Protein AF-A0A844XPW9-F1 (afdb_monomer)

Sequence (196 aa):
MKPLPFVFLLGLSLSSCAPEGNESGSEASQVSSAPEPDVVQETAVHEFELGEREYTIPAAYIPSIRVGGQKDFIRIKFPDFAAEIVLDEMSAGKSDKTGRAQIFSVTDQDYPRIEYAEREDGAIIACRRGMMAQSGCGTIFECAGVEWTLLFPIGLRNEVEALVGSATRLLEQHSVEIRQERAKEGDPEKDLVQDQ

Secondary structure (DSSP, 8-state):
---------------------------------PPPP-------EEEEEETTEEEEEEGGG-SEEE-SSSS-EEEE--TT-SSEEEEETTTTT-B-TTSSB----TT-SS-S-EEEEE-TTS-EEEEE-STT-SS-EEEEEEETTEEEEEEE-S--HHHHHHHHHHHHHHHHHTEEE-------------------

Mean predicted aligned error: 16.42 Å

Structure (mmCIF, N/CA/C/O backbone):
data_AF-A0A844XPW9-F1
#
_entry.id   AF-A0A844XPW9-F1
#
loop_
_atom_site.group_PDB
_atom_site.id
_atom_site.type_symbol
_atom_site.label_atom_id
_atom_site.label_alt_id
_atom_site.label_comp_id
_atom_site.label_asym_id
_atom_site.label_entity_id
_atom_site.label_seq_id
_atom_site.pdbx_PDB_ins_code
_atom_site.Cartn_x
_atom_site.Cartn_y
_atom_site.Cartn_z
_atom_site.occupancy
_atom_site.B_iso_or_equiv
_atom_site.auth_seq_id
_atom_site.auth_comp_id
_atom_site.auth_asym_id
_atom_site.auth_atom_id
_atom_site.pdbx_PDB_model_num
ATOM 1 N N . MET A 1 1 ? -48.354 20.570 -27.538 1.00 37.12 1 MET A N 1
ATOM 2 C CA . MET A 1 1 ? -48.409 20.399 -29.010 1.00 37.12 1 MET A CA 1
ATOM 3 C C . MET A 1 1 ? -47.122 19.714 -29.471 1.00 37.12 1 MET A C 1
ATOM 5 O O . MET A 1 1 ? -46.120 19.850 -28.785 1.00 37.12 1 MET A O 1
ATOM 9 N N . LYS A 1 2 ? -47.177 18.936 -30.562 1.00 42.88 2 LYS A N 1
ATOM 10 C CA . LYS A 1 2 ? -46.033 18.313 -31.284 1.00 42.88 2 LYS A CA 1
ATOM 11 C C . LYS A 1 2 ? -45.244 19.390 -32.092 1.00 42.88 2 LYS A C 1
ATOM 13 O O . LYS A 1 2 ? -45.783 20.496 -32.151 1.00 42.88 2 LYS A O 1
ATOM 18 N N . PRO A 1 3 ? -44.081 19.122 -32.754 1.00 54.62 3 PRO A N 1
ATOM 19 C CA . PRO A 1 3 ? -43.497 17.809 -33.107 1.00 54.62 3 PRO A CA 1
ATOM 20 C C . PRO A 1 3 ? -41.955 17.620 -32.948 1.00 54.62 3 PRO A C 1
ATOM 22 O O . PRO A 1 3 ? -41.206 18.566 -32.738 1.00 54.62 3 PRO A O 1
ATOM 25 N N . LEU A 1 4 ? -41.501 16.369 -33.141 1.00 48.56 4 LEU A N 1
ATOM 26 C CA . LEU A 1 4 ? -40.147 15.977 -33.603 1.00 48.56 4 LEU A CA 1
ATOM 27 C C . LEU A 1 4 ? -40.064 16.087 -35.143 1.00 48.56 4 LEU A C 1
ATOM 29 O O . LEU A 1 4 ? -41.108 15.959 -35.790 1.00 48.56 4 LEU A O 1
ATOM 33 N N . PRO A 1 5 ? -38.876 16.290 -35.749 1.00 54.75 5 PRO A N 1
ATOM 34 C CA . PRO A 1 5 ? -38.177 15.178 -36.441 1.00 54.75 5 PRO A CA 1
ATOM 35 C C . PRO A 1 5 ? -36.619 15.334 -36.392 1.00 54.75 5 PRO A C 1
ATOM 37 O O . PRO A 1 5 ? -36.146 16.124 -35.586 1.00 54.75 5 PRO A O 1
ATOM 40 N N . PHE A 1 6 ? -35.735 14.646 -37.146 1.00 39.00 6 PHE A N 1
ATOM 41 C CA . PHE A 1 6 ? -35.848 13.623 -38.214 1.00 39.00 6 PHE A CA 1
ATOM 42 C C . PHE A 1 6 ? -34.741 12.534 -38.066 1.00 39.00 6 PHE A C 1
ATOM 44 O O . PHE A 1 6 ? -33.849 12.624 -37.230 1.00 39.00 6 PHE A O 1
ATOM 51 N N . VAL A 1 7 ? -34.861 11.495 -38.890 1.00 42.69 7 VAL A N 1
ATOM 52 C CA . VAL A 1 7 ? -34.059 10.269 -39.117 1.00 42.69 7 VAL A CA 1
ATOM 53 C C . VAL A 1 7 ? -33.038 10.431 -40.285 1.00 42.69 7 VAL A C 1
ATOM 55 O O . VAL A 1 7 ? -33.148 11.413 -41.011 1.00 42.69 7 VAL A O 1
ATOM 58 N N . PHE A 1 8 ? -32.160 9.422 -40.512 1.00 37.53 8 PHE A N 1
ATOM 59 C CA . PHE A 1 8 ? -31.366 9.063 -41.735 1.00 37.53 8 PHE A CA 1
ATOM 60 C C . PHE A 1 8 ? -29.839 9.349 -41.710 1.00 37.53 8 PHE A C 1
ATOM 62 O O . PHE A 1 8 ? -29.425 10.293 -41.053 1.00 37.53 8 PHE A O 1
ATOM 69 N N . LEU A 1 9 ? -28.932 8.598 -42.384 1.00 37.84 9 LEU A N 1
ATOM 70 C CA . LEU A 1 9 ? -28.980 7.332 -43.177 1.00 37.84 9 LEU A CA 1
ATOM 71 C C . LEU A 1 9 ? -27.588 6.620 -43.167 1.00 37.84 9 LEU A C 1
ATOM 73 O O . LEU A 1 9 ? -26.632 7.136 -42.600 1.00 37.84 9 LEU A O 1
ATOM 77 N N . LEU A 1 10 ? -27.488 5.450 -43.820 1.00 43.25 10 LEU A N 1
ATOM 78 C CA . LEU A 1 10 ? -26.281 4.629 -44.058 1.00 43.25 10 LEU A CA 1
ATOM 79 C C . LEU A 1 10 ? -25.123 5.348 -44.792 1.00 43.25 10 LEU A C 1
ATOM 81 O O . LEU A 1 10 ? -25.350 6.257 -45.585 1.00 43.25 10 LEU A O 1
ATOM 85 N N . GLY A 1 11 ? -23.911 4.781 -44.669 1.00 33.56 11 GLY A N 1
ATOM 86 C CA . GLY A 1 11 ? -22.772 5.024 -45.569 1.00 33.56 11 GLY A CA 1
ATOM 87 C C . GLY A 1 11 ? -21.806 3.830 -45.666 1.00 33.56 11 GLY A C 1
ATOM 88 O O . GLY A 1 11 ? -20.820 3.771 -44.942 1.00 33.56 11 GLY A O 1
ATOM 89 N N . LEU A 1 12 ? -22.087 2.875 -46.561 1.00 46.34 12 LEU A N 1
ATOM 90 C CA . LEU A 1 12 ? -21.145 1.822 -46.986 1.00 46.34 12 LEU A CA 1
ATOM 91 C C . LEU A 1 12 ? -20.133 2.384 -47.996 1.00 46.34 12 LEU A C 1
ATOM 93 O O . LEU A 1 12 ? -20.509 3.198 -48.836 1.00 46.34 12 LEU A O 1
ATOM 97 N N . SER A 1 13 ? -18.900 1.869 -48.010 1.00 41.56 13 SER A N 1
ATOM 98 C CA . SER A 1 13 ? -18.008 1.946 -49.181 1.00 41.56 13 SER A CA 1
ATOM 99 C C . SER A 1 13 ? -16.965 0.824 -49.168 1.00 41.56 13 SER A C 1
ATOM 101 O O . SER A 1 13 ? -15.927 0.922 -48.522 1.00 41.56 13 SER A O 1
ATOM 103 N N . LEU A 1 14 ? -17.249 -0.242 -49.919 1.00 47.59 14 LEU A N 1
ATOM 104 C CA . LEU A 1 14 ? -16.233 -1.122 -50.498 1.00 47.59 14 LEU A CA 1
ATOM 105 C C . LEU A 1 14 ? -15.803 -0.508 -51.836 1.00 47.59 14 LEU A C 1
ATOM 107 O O . LEU A 1 14 ? -16.670 -0.140 -52.626 1.00 47.59 14 LEU A O 1
ATOM 111 N N . SER A 1 15 ? -14.505 -0.473 -52.133 1.00 41.66 15 SER A N 1
ATOM 112 C CA . SER A 1 15 ? -14.028 -0.347 -53.514 1.00 41.66 15 SER A CA 1
ATOM 113 C C . SER A 1 15 ? -12.723 -1.110 -53.689 1.00 41.66 15 SER A C 1
ATOM 115 O O . SER A 1 15 ? -11.736 -0.842 -53.011 1.00 41.66 15 SER A O 1
ATOM 117 N N . SER A 1 16 ? -12.742 -2.062 -54.617 1.00 34.94 16 SER A N 1
ATOM 118 C CA . SER A 1 16 ? -11.556 -2.751 -55.127 1.00 34.94 16 SER A CA 1
ATOM 119 C C . SER A 1 16 ? -10.843 -1.881 -56.173 1.00 34.94 16 SER A C 1
ATOM 121 O O . SER A 1 16 ? -11.473 -0.970 -56.714 1.00 34.94 16 SER A O 1
ATOM 123 N N . CYS A 1 17 ? -9.566 -2.168 -56.457 1.00 37.41 17 CYS A N 1
ATOM 124 C CA . CYS A 1 17 ? -9.057 -2.486 -57.808 1.00 37.41 17 CYS A CA 1
ATOM 125 C C . CYS A 1 17 ? -7.514 -2.543 -57.852 1.00 37.41 17 CYS A C 1
ATOM 127 O O . CYS A 1 17 ? -6.836 -1.562 -57.558 1.00 37.41 17 CYS A O 1
ATOM 129 N N . ALA A 1 18 ? -6.979 -3.680 -58.309 1.00 41.00 18 ALA A N 1
ATOM 130 C CA . ALA A 1 18 ? -5.698 -3.768 -59.032 1.00 41.00 18 ALA A CA 1
ATOM 131 C C . ALA A 1 18 ? -5.958 -3.451 -60.544 1.00 41.00 18 ALA A C 1
ATOM 133 O O . ALA A 1 18 ? -7.136 -3.222 -60.851 1.00 41.00 18 ALA A O 1
ATOM 134 N N . PRO A 1 19 ? -4.982 -3.408 -61.498 1.00 49.06 19 PRO A N 1
ATOM 135 C CA . PRO A 1 19 ? -4.048 -4.520 -61.784 1.00 49.06 19 PRO A CA 1
ATOM 136 C C . PRO A 1 19 ? -2.626 -4.192 -62.350 1.00 49.06 19 PRO A C 1
ATOM 138 O O . PRO A 1 19 ? -2.347 -3.087 -62.796 1.00 49.06 19 PRO A O 1
ATOM 141 N N . GLU A 1 20 ? -1.778 -5.236 -62.343 1.00 38.53 20 GLU A N 1
ATOM 142 C CA . GLU A 1 20 ? -0.773 -5.696 -63.348 1.00 38.53 20 GLU A CA 1
ATOM 143 C C . GLU A 1 20 ? 0.334 -4.792 -63.963 1.00 38.53 20 GLU A C 1
ATOM 145 O O . GLU A 1 20 ? 0.109 -3.668 -64.399 1.00 38.53 20 GLU A O 1
ATOM 150 N N . GLY A 1 21 ? 1.545 -5.374 -64.113 1.00 31.23 21 GLY A N 1
ATOM 151 C CA . GLY A 1 21 ? 2.693 -4.765 -64.816 1.00 31.23 21 GLY A CA 1
ATOM 152 C C . GLY A 1 21 ? 4.016 -5.572 -64.829 1.00 31.23 21 GLY A C 1
ATOM 153 O O . GLY A 1 21 ? 4.962 -5.183 -64.160 1.00 31.23 21 GLY A O 1
ATOM 154 N N . ASN A 1 22 ? 4.059 -6.676 -65.590 1.00 35.97 22 ASN A N 1
ATOM 155 C CA . ASN A 1 22 ? 5.200 -7.444 -66.155 1.00 35.97 22 ASN A CA 1
ATOM 156 C C . ASN A 1 22 ? 6.640 -7.477 -65.556 1.00 35.97 22 ASN A C 1
ATOM 158 O O . ASN A 1 22 ? 7.388 -6.509 -65.601 1.00 35.97 22 ASN A O 1
ATOM 162 N N . GLU A 1 23 ? 7.055 -8.719 -65.256 1.00 36.72 23 GLU A N 1
ATOM 163 C CA . GLU A 1 23 ? 8.232 -9.476 -65.760 1.00 36.72 23 GLU A CA 1
ATOM 164 C C . GLU A 1 23 ? 9.702 -8.967 -65.749 1.00 36.72 23 GLU A C 1
ATOM 166 O O . GLU A 1 23 ? 10.070 -7.974 -66.366 1.00 36.72 23 GLU A O 1
ATOM 171 N N . SER A 1 24 ? 10.555 -9.917 -65.318 1.00 37.31 24 SER A N 1
ATOM 172 C CA . SER A 1 24 ? 11.919 -10.240 -65.801 1.00 37.31 24 SER A CA 1
ATOM 173 C C . SER A 1 24 ? 13.128 -9.493 -65.213 1.00 37.31 24 SER A C 1
ATOM 175 O O . SER A 1 24 ? 13.275 -8.283 -65.351 1.00 37.31 24 SER A O 1
ATOM 177 N N . GLY A 1 25 ? 14.066 -10.253 -64.625 1.00 30.45 25 GLY A N 1
ATOM 178 C CA . GLY A 1 25 ? 15.360 -9.738 -64.156 1.00 30.45 25 GLY A CA 1
ATOM 179 C C . GLY A 1 25 ? 16.104 -10.664 -63.183 1.00 30.45 25 GLY A C 1
ATOM 180 O O . GLY A 1 25 ? 15.798 -10.694 -62.001 1.00 30.45 25 GLY A O 1
ATOM 181 N N . SER A 1 26 ? 17.078 -11.399 -63.717 1.00 33.91 26 SER A N 1
ATOM 182 C CA . SER A 1 26 ? 18.074 -12.287 -63.089 1.00 33.91 26 SER A CA 1
ATOM 183 C C . SER A 1 26 ? 18.606 -12.025 -61.658 1.00 33.91 26 SER A C 1
ATOM 185 O O . SER A 1 26 ? 18.786 -10.897 -61.218 1.00 33.91 26 SER A O 1
ATOM 187 N N . GLU A 1 27 ? 19.091 -13.139 -61.088 1.00 34.00 27 GLU A N 1
ATOM 188 C CA . GLU A 1 27 ? 20.302 -13.286 -60.249 1.00 34.00 27 GLU A CA 1
ATOM 189 C C . GLU A 1 27 ? 20.287 -12.934 -58.744 1.00 34.00 27 GLU A C 1
ATOM 191 O O . GLU A 1 27 ? 20.485 -11.811 -58.299 1.00 34.00 27 GLU A O 1
ATOM 196 N N . ALA A 1 28 ? 20.224 -14.020 -57.964 1.00 38.69 28 ALA A N 1
ATOM 197 C CA . ALA A 1 28 ? 21.155 -14.358 -56.884 1.00 38.69 28 ALA A CA 1
ATOM 198 C C . ALA A 1 28 ? 21.548 -13.271 -55.862 1.00 38.69 28 ALA A C 1
ATOM 200 O O . ALA A 1 28 ? 22.576 -12.609 -55.981 1.00 38.69 28 ALA A O 1
ATOM 201 N N . SER A 1 29 ? 20.886 -13.319 -54.703 1.00 36.41 29 SER A N 1
ATOM 202 C CA . SER A 1 29 ? 21.632 -13.269 -53.444 1.00 36.41 29 SER A CA 1
ATOM 203 C C . SER A 1 29 ? 20.930 -14.095 -52.365 1.00 36.41 29 SER A C 1
ATOM 205 O O . SER A 1 29 ? 19.899 -13.693 -51.829 1.00 36.41 29 SER A O 1
ATOM 207 N N . GLN A 1 30 ? 21.484 -15.270 -52.041 1.00 46.25 30 GLN A N 1
ATOM 208 C CA . GLN A 1 30 ? 21.145 -15.967 -50.799 1.00 46.25 30 GLN A CA 1
ATOM 209 C C . GLN A 1 30 ? 21.782 -15.202 -49.636 1.00 46.25 30 GLN A C 1
ATOM 211 O O . GLN A 1 30 ? 22.838 -15.578 -49.128 1.00 46.25 30 GLN A O 1
ATOM 216 N N . VAL A 1 31 ? 21.123 -14.131 -49.194 1.00 37.59 31 VAL A N 1
ATOM 217 C CA . VAL A 1 31 ? 21.347 -13.624 -47.843 1.00 37.59 31 VAL A CA 1
ATOM 218 C C . VAL A 1 31 ? 20.763 -14.670 -46.905 1.00 37.59 31 VAL A C 1
ATOM 220 O O . VAL A 1 31 ? 19.551 -14.778 -46.738 1.00 37.59 31 VAL A O 1
ATOM 223 N N . SER A 1 32 ? 21.645 -15.490 -46.335 1.00 38.12 32 SER A N 1
ATOM 224 C CA . SER A 1 32 ? 21.316 -16.308 -45.177 1.00 38.12 32 SER A CA 1
ATOM 225 C C . SER A 1 32 ? 20.958 -15.360 -44.041 1.00 38.12 32 SER A C 1
ATOM 227 O O . SER A 1 32 ? 21.855 -14.856 -43.364 1.00 38.12 32 SER A O 1
ATOM 229 N N . SER A 1 33 ? 19.664 -15.111 -43.845 1.00 43.03 33 SER A N 1
ATOM 230 C CA . SER A 1 33 ? 19.153 -14.421 -42.668 1.00 43.03 33 SER A CA 1
ATOM 231 C C . SER A 1 33 ? 19.547 -15.233 -41.439 1.00 43.03 33 SER A C 1
ATOM 233 O O . SER A 1 33 ? 18.891 -16.215 -41.090 1.00 43.03 33 SER A O 1
ATOM 235 N N . ALA A 1 34 ? 20.656 -14.850 -40.806 1.00 55.38 34 ALA A N 1
ATOM 236 C CA . ALA A 1 34 ? 20.908 -15.241 -39.432 1.00 55.38 34 ALA A CA 1
ATOM 237 C C . ALA A 1 34 ? 19.685 -14.804 -38.608 1.00 55.38 34 ALA A C 1
ATOM 239 O O . ALA A 1 34 ? 19.139 -13.733 -38.896 1.00 55.38 34 ALA A O 1
ATOM 240 N N . PRO A 1 35 ? 19.227 -15.602 -37.629 1.00 50.91 35 PRO A N 1
ATOM 241 C CA . PRO A 1 35 ? 18.214 -15.116 -36.708 1.00 50.91 35 PRO A CA 1
ATOM 242 C C . PRO A 1 35 ? 18.765 -13.846 -36.061 1.00 50.91 35 PRO A C 1
ATOM 244 O O . PRO A 1 35 ? 19.850 -13.871 -35.471 1.00 50.91 35 PRO A O 1
ATOM 247 N N . GLU A 1 36 ? 18.054 -12.731 -36.230 1.00 51.31 36 GLU A N 1
ATOM 248 C CA . GLU A 1 36 ? 18.335 -11.535 -35.446 1.00 51.31 36 GLU A CA 1
ATOM 249 C C . GLU A 1 36 ? 18.272 -11.956 -33.972 1.00 51.31 36 GLU A C 1
ATOM 251 O O . GLU A 1 36 ? 17.356 -12.700 -33.604 1.00 51.31 36 GLU A O 1
ATOM 256 N N . PRO A 1 37 ? 19.259 -11.586 -33.138 1.00 47.66 37 PRO A N 1
ATOM 257 C CA . PRO A 1 37 ? 19.196 -11.936 -31.731 1.00 47.66 37 PRO A CA 1
ATOM 258 C C . PRO A 1 37 ? 17.916 -11.326 -31.169 1.00 47.66 37 PRO A C 1
ATOM 260 O O . PRO A 1 37 ? 17.710 -10.121 -31.326 1.00 47.66 37 PRO A O 1
ATOM 263 N N . ASP A 1 38 ? 17.076 -12.146 -30.531 1.00 50.84 38 ASP A N 1
ATOM 264 C CA . ASP A 1 38 ? 15.926 -11.655 -29.778 1.00 50.84 38 ASP A CA 1
ATOM 265 C C . ASP A 1 38 ? 16.441 -10.596 -28.803 1.00 50.84 38 ASP A C 1
ATOM 267 O O . ASP A 1 38 ? 17.103 -10.907 -27.808 1.00 50.84 38 ASP A O 1
ATOM 271 N N . VAL A 1 39 ? 16.186 -9.325 -29.123 1.00 49.12 39 VAL A N 1
ATOM 272 C CA . VAL A 1 39 ? 16.508 -8.208 -28.244 1.00 49.12 39 VAL A CA 1
ATOM 273 C C . VAL A 1 39 ? 15.504 -8.293 -27.113 1.00 49.12 39 VAL A C 1
ATOM 275 O O . VAL A 1 39 ? 14.422 -7.707 -27.175 1.00 49.12 39 VAL A O 1
ATOM 278 N N . VAL A 1 40 ? 15.860 -9.083 -26.098 1.00 49.06 40 VAL A N 1
ATOM 279 C CA . VAL A 1 40 ? 15.161 -9.144 -24.822 1.00 49.06 40 VAL A CA 1
ATOM 280 C C . VAL A 1 40 ? 15.139 -7.717 -24.296 1.00 49.06 40 VAL A C 1
ATOM 282 O O . VAL A 1 40 ? 16.151 -7.209 -23.816 1.00 49.06 40 VAL A O 1
ATOM 285 N N . GLN A 1 41 ? 14.001 -7.042 -24.465 1.00 51.62 41 GLN A N 1
ATOM 286 C CA . GLN A 1 41 ? 13.806 -5.711 -23.918 1.00 51.62 41 GLN A CA 1
ATOM 287 C C . GLN A 1 41 ? 13.770 -5.863 -22.406 1.00 51.62 41 GLN A C 1
ATOM 289 O O . GLN A 1 41 ? 12.764 -6.277 -21.826 1.00 51.62 41 GLN A O 1
ATOM 294 N N . GLU A 1 42 ? 14.912 -5.574 -21.791 1.00 66.19 42 GLU A N 1
ATOM 295 C CA . GLU A 1 42 ? 15.071 -5.528 -20.352 1.00 66.19 42 GLU A CA 1
ATOM 296 C C . GLU A 1 42 ? 14.015 -4.569 -19.801 1.00 66.19 42 GLU A C 1
ATOM 298 O O . GLU A 1 42 ? 13.981 -3.377 -20.121 1.00 66.19 42 GLU A O 1
ATOM 303 N N . THR A 1 43 ? 13.054 -5.127 -19.067 1.00 75.06 43 THR A N 1
ATOM 304 C CA . THR A 1 43 ? 11.932 -4.344 -18.558 1.00 75.06 43 THR A CA 1
ATOM 305 C C . THR A 1 43 ? 12.470 -3.448 -17.461 1.00 75.06 43 THR A C 1
ATOM 307 O O . THR A 1 43 ? 12.906 -3.949 -16.432 1.00 75.06 43 THR A O 1
ATOM 310 N N . ALA A 1 44 ? 12.449 -2.132 -17.681 1.00 87.12 44 ALA A N 1
ATOM 311 C CA . ALA A 1 44 ? 12.938 -1.175 -16.697 1.00 87.12 44 ALA A CA 1
ATOM 312 C C . ALA A 1 44 ? 12.231 -1.382 -15.346 1.00 87.12 44 ALA A C 1
ATOM 314 O O . ALA A 1 44 ? 10.998 -1.345 -15.267 1.00 87.12 44 ALA A O 1
ATOM 315 N N . VAL A 1 45 ? 13.019 -1.589 -14.295 1.00 90.12 45 VAL A N 1
ATOM 316 C CA . VAL A 1 45 ? 12.574 -1.766 -12.909 1.00 90.12 45 VAL A CA 1
ATOM 317 C C . VAL A 1 45 ? 13.031 -0.593 -12.046 1.00 90.12 45 VAL A C 1
ATOM 319 O O . VAL A 1 45 ? 13.971 0.124 -12.383 1.00 90.12 45 VAL A O 1
ATOM 322 N N . HIS A 1 46 ? 12.349 -0.407 -10.923 1.00 90.25 46 HIS A N 1
ATOM 323 C CA . HIS A 1 46 ? 12.852 0.340 -9.782 1.00 90.25 46 HIS A CA 1
ATOM 324 C C . HIS A 1 46 ? 13.186 -0.638 -8.659 1.00 90.25 46 HIS A C 1
ATOM 326 O O . HIS A 1 46 ? 12.374 -1.505 -8.330 1.00 90.25 46 HIS A O 1
ATOM 332 N N . GLU A 1 47 ? 14.366 -0.447 -8.082 1.00 91.12 47 GLU A N 1
ATOM 333 C CA . GLU A 1 47 ? 14.873 -1.169 -6.919 1.00 91.12 47 GLU A CA 1
ATOM 334 C C . GLU A 1 47 ? 14.887 -0.224 -5.713 1.00 91.12 47 GLU A C 1
ATOM 336 O O . GLU A 1 47 ? 15.253 0.950 -5.847 1.00 91.12 47 GLU A O 1
ATOM 341 N N . PHE A 1 48 ? 14.426 -0.702 -4.557 1.00 91.06 48 PHE A N 1
ATOM 342 C CA . PHE A 1 48 ? 14.437 0.050 -3.300 1.00 91.06 48 PHE A CA 1
ATOM 343 C C . PHE A 1 48 ? 14.372 -0.874 -2.078 1.00 91.06 48 PHE A C 1
ATOM 345 O O . PHE A 1 48 ? 13.677 -1.888 -2.087 1.00 91.06 48 PHE A O 1
ATOM 352 N N . GLU A 1 49 ? 15.058 -0.493 -1.002 1.00 90.19 49 GLU A N 1
ATOM 353 C CA . GLU A 1 49 ? 15.020 -1.184 0.291 1.00 90.19 49 GLU A CA 1
ATOM 354 C C . GLU A 1 49 ? 14.005 -0.520 1.228 1.00 90.19 49 GLU A C 1
ATOM 356 O O . GLU A 1 49 ? 13.983 0.703 1.357 1.00 90.19 49 GLU A O 1
ATOM 361 N N . LEU A 1 50 ? 13.172 -1.320 1.898 1.00 88.62 50 LEU A N 1
ATOM 362 C CA . LEU A 1 50 ? 12.219 -0.870 2.913 1.00 88.62 50 LEU A CA 1
ATOM 363 C C . LEU A 1 50 ? 12.078 -1.925 4.015 1.00 88.62 50 LEU A C 1
ATOM 365 O O . LEU A 1 50 ? 11.708 -3.074 3.753 1.00 88.62 50 LEU A O 1
ATOM 369 N N . GLY A 1 51 ? 12.316 -1.519 5.263 1.00 85.38 51 GLY A N 1
ATOM 370 C CA . GLY A 1 51 ? 12.293 -2.431 6.406 1.00 85.38 51 GLY A CA 1
ATOM 371 C C . GLY A 1 51 ? 13.346 -3.529 6.254 1.00 85.38 51 GLY A C 1
ATOM 372 O O . GLY A 1 51 ? 14.534 -3.242 6.151 1.00 85.38 51 GLY A O 1
ATOM 373 N N . GLU A 1 52 ? 12.908 -4.787 6.237 1.00 86.62 52 GLU A N 1
ATOM 374 C CA . GLU A 1 52 ? 13.786 -5.962 6.106 1.00 86.62 52 GLU A CA 1
ATOM 375 C C . GLU A 1 52 ? 13.838 -6.535 4.673 1.00 86.62 52 GLU A C 1
ATOM 377 O O . GLU A 1 52 ? 14.297 -7.664 4.469 1.00 86.62 52 GLU A O 1
ATOM 382 N N . ARG A 1 53 ? 13.346 -5.794 3.667 1.00 90.06 53 ARG A N 1
ATOM 383 C CA . ARG A 1 53 ? 13.254 -6.278 2.282 1.00 90.06 53 ARG A CA 1
ATOM 384 C C . ARG A 1 53 ? 13.736 -5.288 1.234 1.00 90.06 53 ARG A C 1
ATOM 386 O O . ARG A 1 53 ? 13.486 -4.090 1.315 1.00 90.06 53 ARG A O 1
ATOM 393 N N . GLU A 1 54 ? 14.348 -5.847 0.202 1.00 92.56 54 GLU A N 1
ATOM 394 C CA . GLU A 1 54 ? 14.616 -5.191 -1.073 1.00 92.56 54 GLU A CA 1
ATOM 395 C C . GLU A 1 54 ? 13.470 -5.524 -2.038 1.00 92.56 54 GLU A C 1
ATOM 397 O O . GLU A 1 54 ? 13.001 -6.665 -2.077 1.00 92.56 54 GLU A O 1
ATOM 402 N N . TYR A 1 55 ? 12.994 -4.533 -2.789 1.00 93.25 55 TYR A N 1
ATOM 403 C CA . TYR A 1 55 ? 11.877 -4.649 -3.725 1.00 93.25 55 TYR A CA 1
ATOM 404 C C . TYR A 1 55 ? 12.322 -4.312 -5.146 1.00 93.25 55 TYR A C 1
ATOM 406 O O . TYR A 1 55 ? 12.896 -3.250 -5.367 1.00 93.25 55 TYR A O 1
ATOM 414 N N . THR A 1 56 ? 11.961 -5.155 -6.115 1.00 94.31 56 THR A N 1
ATOM 415 C CA . THR A 1 56 ? 12.214 -4.954 -7.549 1.00 94.31 56 THR A CA 1
ATOM 416 C C . THR A 1 56 ? 10.882 -4.915 -8.300 1.00 94.31 56 THR A C 1
ATOM 418 O O . THR A 1 56 ? 10.259 -5.947 -8.579 1.00 94.31 56 THR A O 1
ATOM 421 N N . ILE A 1 57 ? 10.412 -3.711 -8.634 1.00 93.06 57 ILE A N 1
ATOM 422 C CA . ILE A 1 57 ? 9.092 -3.489 -9.246 1.00 93.06 57 ILE A CA 1
ATOM 423 C C . ILE A 1 57 ? 9.251 -2.864 -10.640 1.00 93.06 57 ILE A C 1
ATOM 425 O O . ILE A 1 57 ? 9.940 -1.852 -10.769 1.00 93.06 57 ILE A O 1
ATOM 429 N N . PRO A 1 58 ? 8.595 -3.395 -11.693 1.00 93.81 58 PRO A N 1
ATOM 430 C CA . PRO A 1 58 ? 8.590 -2.778 -13.019 1.00 93.81 58 PRO A CA 1
ATOM 431 C C . PRO A 1 58 ? 8.164 -1.307 -12.969 1.00 93.81 58 PRO A C 1
ATOM 433 O O . PRO A 1 58 ? 7.107 -0.976 -12.432 1.00 93.81 58 PRO A O 1
ATOM 436 N N . ALA A 1 59 ? 8.956 -0.418 -13.568 1.00 91.25 59 ALA A N 1
ATOM 437 C CA . ALA A 1 59 ? 8.763 1.029 -13.472 1.00 91.25 59 ALA A CA 1
ATOM 438 C C . ALA A 1 59 ? 7.403 1.489 -14.031 1.00 91.25 59 ALA A C 1
ATOM 440 O O . ALA A 1 59 ? 6.804 2.436 -13.527 1.00 91.25 59 ALA A O 1
ATOM 441 N N . ALA A 1 60 ? 6.857 0.758 -15.009 1.00 93.19 60 ALA A N 1
ATOM 442 C CA . ALA A 1 60 ? 5.511 0.975 -15.540 1.00 93.19 60 ALA A CA 1
ATOM 443 C C . ALA A 1 60 ? 4.388 0.814 -14.491 1.00 93.19 60 ALA A C 1
ATOM 445 O O . ALA A 1 60 ? 3.290 1.328 -14.695 1.00 93.19 60 ALA A O 1
ATOM 446 N N . TYR A 1 61 ? 4.641 0.111 -13.381 1.00 93.06 61 TYR A N 1
ATOM 447 C CA . TYR A 1 61 ? 3.675 -0.105 -12.299 1.00 93.06 61 TYR A CA 1
ATOM 448 C C . TYR A 1 61 ? 3.794 0.941 -11.189 1.00 93.06 61 TYR A C 1
ATOM 450 O O . TYR A 1 61 ? 3.070 0.844 -10.201 1.00 93.06 61 TYR A O 1
ATOM 458 N N . ILE A 1 62 ? 4.680 1.934 -11.321 1.00 90.50 62 ILE A N 1
ATOM 459 C CA . ILE A 1 62 ? 4.938 2.949 -10.297 1.00 90.50 62 ILE A CA 1
ATOM 460 C C . ILE A 1 62 ? 4.474 4.333 -10.787 1.00 90.50 62 ILE A C 1
ATOM 462 O O . ILE A 1 62 ? 5.245 5.068 -11.402 1.00 90.50 62 ILE A O 1
ATOM 466 N N . PRO A 1 63 ? 3.221 4.747 -10.498 1.00 86.38 63 PRO A N 1
ATOM 467 C CA . PRO A 1 63 ? 2.749 6.102 -10.790 1.00 86.38 63 PRO A CA 1
ATOM 468 C C . PRO A 1 63 ? 3.566 7.228 -10.139 1.00 86.38 63 PRO A C 1
ATOM 470 O O . PRO A 1 63 ? 3.532 8.363 -10.615 1.00 86.38 63 PRO A O 1
ATOM 473 N N . SER A 1 64 ? 4.237 6.962 -9.013 1.00 86.06 64 SER A N 1
ATOM 474 C CA . SER A 1 64 ? 5.081 7.940 -8.320 1.00 86.06 64 SER A CA 1
ATOM 475 C C . SER A 1 64 ? 6.012 7.261 -7.318 1.00 86.06 64 SER A C 1
ATOM 477 O O . SER A 1 64 ? 5.568 6.405 -6.558 1.00 86.06 64 SER A O 1
ATOM 479 N N . ILE A 1 65 ? 7.277 7.681 -7.282 1.00 90.62 65 ILE A N 1
ATOM 480 C CA . ILE A 1 65 ? 8.279 7.211 -6.322 1.00 90.62 65 ILE A CA 1
ATOM 481 C C . ILE A 1 65 ? 9.235 8.341 -5.934 1.00 90.62 65 ILE A C 1
ATOM 483 O O . ILE A 1 65 ? 9.602 9.176 -6.765 1.00 90.62 65 ILE A O 1
ATOM 487 N N . ARG A 1 66 ? 9.619 8.369 -4.657 1.00 87.81 66 ARG A N 1
ATOM 488 C CA . ARG A 1 66 ? 10.738 9.124 -4.085 1.00 87.81 66 ARG A CA 1
ATOM 489 C C . ARG A 1 66 ? 11.326 8.256 -2.976 1.00 87.81 66 ARG A C 1
ATOM 491 O O . ARG A 1 66 ? 10.625 7.987 -2.008 1.00 87.81 66 ARG A O 1
ATOM 498 N N . VAL A 1 67 ? 12.566 7.817 -3.152 1.00 84.69 67 VAL A N 1
ATOM 499 C CA . VAL A 1 67 ? 13.298 6.943 -2.222 1.00 84.69 67 VAL A CA 1
ATOM 500 C C . VAL A 1 67 ? 14.684 7.540 -1.978 1.00 84.69 67 VAL A C 1
ATOM 502 O O . VAL A 1 67 ? 15.222 8.209 -2.866 1.00 84.69 67 VAL A O 1
ATOM 505 N N . GLY A 1 68 ? 15.247 7.339 -0.785 1.00 72.38 68 GLY A N 1
ATOM 506 C CA . GLY A 1 68 ? 16.570 7.855 -0.413 1.00 72.38 68 GLY A CA 1
ATOM 507 C C . GLY A 1 68 ? 16.572 9.353 -0.091 1.00 72.38 68 GLY A C 1
ATOM 508 O O . GLY A 1 68 ? 17.594 10.031 -0.221 1.00 72.38 68 GLY A O 1
ATOM 509 N N . GLY A 1 69 ? 15.407 9.894 0.281 1.00 74.38 69 GLY A N 1
ATOM 510 C CA . GLY A 1 69 ? 15.255 11.272 0.741 1.00 74.38 69 GLY A CA 1
ATOM 511 C C . GLY A 1 69 ? 15.398 11.400 2.260 1.00 74.38 69 GLY A C 1
ATOM 512 O O . GLY A 1 69 ? 15.999 10.574 2.932 1.00 74.38 69 GLY A O 1
ATOM 513 N N . GLN A 1 70 ? 14.792 12.447 2.831 1.00 69.56 70 GLN A N 1
ATOM 514 C CA . GLN A 1 70 ? 14.516 12.464 4.277 1.00 69.56 70 GLN A CA 1
ATOM 515 C C . GLN A 1 70 ? 13.329 11.576 4.672 1.00 69.56 70 GLN A C 1
ATOM 517 O O . GLN A 1 70 ? 13.182 11.320 5.862 1.00 69.56 70 GLN A O 1
ATOM 522 N N . LYS A 1 71 ? 12.450 11.252 3.711 1.00 82.56 71 LYS A N 1
ATOM 523 C CA . LYS A 1 71 ? 11.225 10.452 3.844 1.00 82.56 71 LYS A CA 1
ATOM 524 C C . LYS A 1 71 ? 10.912 9.811 2.500 1.00 82.56 71 LYS A C 1
ATOM 526 O O . LYS A 1 71 ? 10.958 10.525 1.487 1.00 82.56 71 LYS A O 1
ATOM 531 N N . ASP A 1 72 ? 10.505 8.556 2.524 1.00 88.06 72 ASP A N 1
ATOM 532 C CA . ASP A 1 72 ? 10.178 7.796 1.330 1.00 88.06 72 ASP A CA 1
ATOM 533 C C . ASP A 1 72 ? 8.669 7.778 1.040 1.00 88.06 72 ASP A C 1
ATOM 535 O O . ASP A 1 72 ? 7.811 7.804 1.929 1.00 88.06 72 ASP A O 1
ATOM 539 N N . PHE A 1 73 ? 8.347 7.800 -0.253 1.00 88.94 73 PHE A N 1
ATOM 540 C CA . PHE A 1 73 ? 6.990 7.849 -0.791 1.00 88.94 73 PHE A CA 1
ATOM 541 C C . PHE A 1 73 ? 6.916 6.994 -2.052 1.00 88.94 73 PHE A C 1
ATOM 543 O O . PHE A 1 73 ? 7.614 7.275 -3.031 1.00 88.94 73 PHE A O 1
ATOM 550 N N . ILE A 1 74 ? 6.050 5.983 -2.067 1.00 91.00 74 ILE A N 1
ATOM 551 C CA . ILE A 1 74 ? 5.928 5.040 -3.184 1.00 91.00 74 ILE A CA 1
ATOM 552 C C . ILE A 1 74 ? 4.455 4.775 -3.474 1.00 91.00 74 ILE A C 1
ATOM 554 O O . ILE A 1 74 ? 3.661 4.537 -2.568 1.00 91.00 74 ILE A O 1
ATOM 558 N N . ARG A 1 75 ? 4.082 4.790 -4.753 1.00 91.50 75 ARG A N 1
ATOM 559 C CA . ARG A 1 75 ? 2.769 4.370 -5.248 1.00 91.50 75 ARG A CA 1
ATOM 560 C C . ARG A 1 75 ? 2.946 3.272 -6.275 1.00 91.50 75 ARG A C 1
ATOM 562 O O . ARG A 1 75 ? 3.708 3.456 -7.219 1.00 91.50 75 ARG A O 1
ATOM 569 N N . ILE A 1 76 ? 2.213 2.176 -6.117 1.00 92.62 76 ILE A N 1
ATOM 570 C CA . ILE A 1 76 ? 2.288 0.998 -6.980 1.00 92.62 76 ILE A CA 1
ATOM 571 C C . ILE A 1 76 ? 0.881 0.632 -7.458 1.00 92.62 76 ILE A C 1
ATOM 573 O O . ILE A 1 76 ? -0.017 0.347 -6.660 1.00 92.62 76 ILE A O 1
ATOM 577 N N . LYS A 1 77 ? 0.691 0.601 -8.776 1.00 92.12 77 LYS A N 1
ATOM 578 C CA 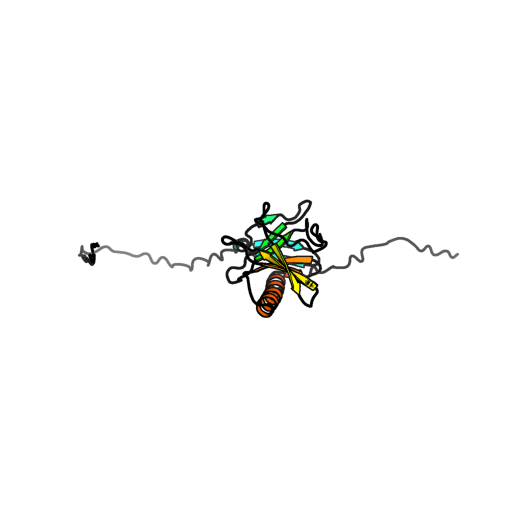. LYS A 1 77 ? -0.553 0.222 -9.446 1.00 92.12 77 LYS A CA 1
ATOM 579 C C . LYS A 1 77 ? -0.277 -0.892 -10.453 1.00 92.12 77 LYS A C 1
ATOM 581 O O . LYS A 1 77 ? 0.065 -0.634 -11.603 1.00 92.12 77 LYS A O 1
ATOM 586 N N . PHE A 1 78 ? -0.446 -2.136 -10.012 1.00 91.75 78 PHE A N 1
ATOM 587 C CA . PHE A 1 78 ? -0.327 -3.304 -10.887 1.00 91.75 78 PHE A CA 1
ATOM 588 C C . PHE A 1 78 ? -1.465 -3.331 -11.933 1.00 91.75 78 PHE A C 1
ATOM 590 O O . PHE A 1 78 ? -2.597 -2.982 -11.576 1.00 91.75 78 PHE A O 1
ATOM 597 N N . PRO A 1 79 ? -1.212 -3.757 -13.191 1.00 86.56 79 PRO A N 1
ATOM 598 C CA . PRO A 1 79 ? -2.168 -3.614 -14.299 1.00 86.56 79 PRO A CA 1
ATOM 599 C C . PRO A 1 79 ? -3.523 -4.292 -14.066 1.00 86.56 79 PRO A C 1
ATOM 601 O O . PRO A 1 79 ? -4.564 -3.686 -14.314 1.00 86.56 79 PRO A O 1
ATOM 604 N N . ASP A 1 80 ? -3.508 -5.513 -13.527 1.00 88.25 80 ASP A N 1
ATOM 605 C CA . ASP A 1 80 ? -4.704 -6.338 -13.303 1.00 88.25 80 ASP A CA 1
ATOM 606 C C . ASP A 1 80 ? -5.227 -6.275 -11.857 1.00 88.25 80 ASP A C 1
ATOM 608 O O . ASP A 1 80 ? -6.109 -7.039 -11.459 1.00 88.25 80 ASP A O 1
ATOM 612 N N . PHE A 1 81 ? -4.692 -5.367 -11.034 1.00 90.06 81 PHE A N 1
ATOM 613 C CA . PHE A 1 81 ? -5.083 -5.234 -9.635 1.00 90.06 81 PHE A CA 1
ATOM 614 C C . PHE A 1 81 ? -6.083 -4.091 -9.459 1.00 90.06 81 PHE A C 1
ATOM 616 O O . PHE A 1 81 ? -5.820 -2.950 -9.837 1.00 90.06 81 PHE A O 1
ATOM 623 N N . ALA A 1 82 ? -7.239 -4.363 -8.847 1.00 86.00 82 ALA A N 1
ATOM 624 C CA . ALA A 1 82 ? -8.287 -3.354 -8.656 1.00 86.00 82 ALA A CA 1
ATOM 625 C C . ALA A 1 82 ? -7.848 -2.189 -7.745 1.00 86.00 82 ALA A C 1
ATOM 627 O O . ALA A 1 82 ? -8.299 -1.057 -7.928 1.00 86.00 82 ALA A O 1
ATOM 628 N N . ALA A 1 83 ? -6.927 -2.445 -6.815 1.00 87.62 83 ALA A N 1
ATOM 629 C CA . ALA A 1 83 ? -6.442 -1.489 -5.825 1.00 87.62 83 ALA A CA 1
ATOM 630 C C . ALA A 1 83 ? -5.081 -0.859 -6.207 1.00 87.62 83 ALA A C 1
ATOM 632 O O . ALA A 1 83 ? -4.494 -1.190 -7.236 1.00 87.62 83 ALA A O 1
ATOM 633 N N . GLU A 1 84 ? -4.611 0.099 -5.418 1.00 89.56 84 GLU A N 1
ATOM 634 C CA . GLU A 1 84 ? -3.294 0.740 -5.501 1.00 89.56 84 GLU A CA 1
ATOM 635 C C . GLU A 1 84 ? -2.611 0.616 -4.132 1.00 89.56 84 GLU A C 1
ATOM 637 O O . GLU A 1 84 ? -3.265 0.806 -3.109 1.00 89.56 84 GLU A O 1
ATOM 642 N N . ILE A 1 85 ? -1.322 0.282 -4.101 1.00 91.69 85 ILE A N 1
ATOM 643 C CA . ILE A 1 85 ? -0.534 0.176 -2.867 1.00 91.69 85 ILE A CA 1
ATOM 644 C C . ILE A 1 85 ? 0.267 1.468 -2.696 1.00 91.69 85 ILE A C 1
ATOM 646 O O . ILE A 1 85 ? 0.871 1.954 -3.653 1.00 91.69 85 ILE A O 1
ATOM 650 N N . VAL A 1 86 ? 0.261 2.034 -1.492 1.00 90.31 86 VAL A N 1
ATOM 651 C CA . VAL A 1 86 ? 0.910 3.305 -1.165 1.00 90.31 86 VAL A CA 1
ATOM 652 C C . VAL A 1 86 ? 1.744 3.159 0.105 1.00 90.31 86 VAL A C 1
ATOM 654 O O . VAL A 1 86 ? 1.236 2.704 1.128 1.00 90.31 86 VAL A O 1
ATOM 657 N N . LEU A 1 87 ? 2.998 3.599 0.039 1.00 89.94 87 LEU A N 1
ATOM 658 C CA . LEU A 1 87 ? 3.820 3.955 1.191 1.00 89.94 87 LEU A CA 1
ATOM 659 C C . LEU A 1 87 ? 3.984 5.475 1.226 1.00 89.94 87 LEU A C 1
ATOM 661 O O . LEU A 1 87 ? 4.259 6.099 0.201 1.00 89.94 87 LEU A O 1
ATOM 665 N N . ASP A 1 88 ? 3.875 6.051 2.416 1.00 86.75 88 ASP A N 1
ATOM 666 C CA . ASP A 1 88 ? 4.302 7.417 2.704 1.00 86.75 88 ASP A CA 1
ATOM 667 C C . ASP A 1 88 ? 4.745 7.486 4.172 1.00 86.75 88 ASP A C 1
ATOM 669 O O . ASP A 1 88 ? 3.936 7.628 5.095 1.00 86.75 88 ASP A O 1
ATOM 673 N N . GLU A 1 89 ? 6.055 7.382 4.398 1.00 84.12 89 GLU A N 1
ATOM 674 C CA . GLU A 1 89 ? 6.640 7.388 5.744 1.00 84.12 89 GLU A CA 1
ATOM 675 C C . GLU A 1 89 ? 6.271 8.644 6.548 1.00 84.12 89 GLU A C 1
ATOM 677 O O . GLU A 1 89 ? 6.280 8.630 7.780 1.00 84.12 89 GLU A O 1
ATOM 682 N N . MET A 1 90 ? 5.912 9.752 5.881 1.00 82.44 90 MET A N 1
ATOM 683 C CA . MET A 1 90 ? 5.534 10.977 6.581 1.00 82.44 90 MET A CA 1
ATOM 684 C C . MET A 1 90 ? 4.239 10.860 7.367 1.00 82.44 90 MET A C 1
ATOM 686 O O . MET A 1 90 ? 4.066 11.681 8.273 1.00 82.44 90 MET A O 1
ATOM 690 N N . SER A 1 91 ? 3.338 9.926 7.056 1.00 77.19 91 SER A N 1
ATOM 691 C CA . SER A 1 91 ? 2.120 9.737 7.862 1.00 77.19 91 SER A CA 1
ATOM 692 C C . SER A 1 91 ? 1.862 8.302 8.318 1.00 77.19 91 SER A C 1
ATOM 694 O O . SER A 1 91 ? 0.856 8.075 8.987 1.00 77.19 91 SER A O 1
ATOM 696 N N . ALA A 1 92 ? 2.793 7.379 8.060 1.00 78.12 92 ALA A N 1
ATOM 697 C CA . ALA A 1 92 ? 2.773 6.036 8.630 1.00 78.12 92 ALA A CA 1
ATOM 698 C C . ALA A 1 92 ? 2.711 6.121 10.167 1.00 78.12 92 ALA A C 1
ATOM 700 O O . ALA A 1 92 ? 3.421 6.922 10.787 1.00 78.12 92 ALA A O 1
ATOM 701 N N . GLY A 1 93 ? 1.794 5.374 10.781 1.00 69.69 93 GLY A N 1
ATOM 702 C CA . GLY A 1 93 ? 1.521 5.394 12.219 1.00 69.69 93 GLY A CA 1
ATOM 703 C C . GLY A 1 93 ? 1.009 6.729 12.788 1.00 69.69 93 GLY A C 1
ATOM 704 O O . GLY A 1 93 ? 0.769 6.826 13.996 1.00 69.69 93 GLY A O 1
ATOM 705 N N . LYS A 1 94 ? 0.822 7.784 11.979 1.00 79.38 94 LYS A N 1
ATOM 706 C CA . LYS A 1 94 ? 0.233 9.045 12.461 1.00 79.38 94 LYS A CA 1
ATOM 707 C C . LYS A 1 94 ? -1.265 8.898 12.634 1.00 79.38 94 LYS A C 1
ATOM 709 O O . LYS A 1 94 ? -1.899 8.072 11.993 1.00 79.38 94 LYS A O 1
ATOM 714 N N . SER A 1 95 ? -1.841 9.735 13.489 1.00 77.38 95 SER A N 1
ATOM 715 C CA . SER A 1 95 ? -3.289 9.831 13.661 1.00 77.38 95 SER A CA 1
ATOM 716 C C . SER A 1 95 ? -3.814 11.190 13.220 1.00 77.38 95 SER A C 1
ATOM 718 O O . SER A 1 95 ? -3.156 12.215 13.409 1.00 77.38 95 SER A O 1
ATOM 720 N N . ASP A 1 96 ? -5.024 11.201 12.669 1.00 74.00 96 ASP A N 1
ATOM 721 C CA . ASP A 1 96 ? -5.771 12.420 12.402 1.00 74.00 96 ASP A CA 1
ATOM 722 C C . ASP A 1 96 ? -6.271 13.077 13.706 1.00 74.00 96 ASP A C 1
ATOM 724 O O . ASP A 1 96 ? -6.110 12.565 14.818 1.00 74.00 96 ASP A O 1
ATOM 728 N N . LYS A 1 97 ? -6.927 14.235 13.575 1.00 76.31 97 LYS A N 1
ATOM 729 C CA . LYS A 1 97 ? -7.481 15.008 14.703 1.00 76.31 97 LYS A CA 1
ATOM 730 C C . LYS A 1 97 ? -8.527 14.269 15.558 1.00 76.31 97 LYS A C 1
ATOM 732 O O . LYS A 1 97 ? -8.965 14.820 16.564 1.00 76.31 97 LYS A O 1
ATOM 737 N N . THR A 1 98 ? -8.973 13.081 15.148 1.00 74.06 98 THR A N 1
ATOM 738 C CA . THR A 1 98 ? -9.920 12.223 15.877 1.00 74.06 98 THR A CA 1
ATOM 739 C C . THR A 1 98 ? -9.242 11.050 16.593 1.00 74.06 98 THR A C 1
ATOM 741 O O . THR A 1 98 ? -9.928 10.281 17.263 1.00 74.06 98 THR A O 1
ATOM 744 N N . GLY A 1 99 ? -7.912 10.922 16.491 1.00 74.25 99 GLY A N 1
ATOM 745 C CA . GLY A 1 99 ? -7.145 9.821 17.082 1.00 74.25 99 GLY A CA 1
ATOM 746 C C . GLY A 1 99 ? -7.184 8.526 16.265 1.00 74.25 99 GLY A C 1
ATOM 747 O O . GLY A 1 99 ? -6.839 7.472 16.786 1.00 74.25 99 GLY A O 1
ATOM 748 N N . ARG A 1 100 ? -7.626 8.593 15.003 1.00 74.50 100 ARG A N 1
ATOM 749 C CA . ARG A 1 100 ? -7.639 7.468 14.057 1.00 74.50 100 ARG A CA 1
ATOM 750 C C . ARG A 1 100 ? -6.410 7.527 13.165 1.00 74.50 100 ARG A C 1
ATOM 752 O O . ARG A 1 100 ? -6.050 8.620 12.740 1.00 74.50 100 ARG A O 1
ATOM 759 N N . ALA A 1 101 ? -5.814 6.379 12.843 1.00 70.38 101 ALA A N 1
ATOM 760 C CA . ALA A 1 101 ? -4.676 6.302 11.928 1.00 70.38 101 ALA A CA 1
ATOM 761 C C . ALA A 1 101 ? -4.944 7.054 10.607 1.00 70.38 101 ALA A C 1
ATOM 763 O O . ALA A 1 101 ? -6.034 6.978 10.028 1.00 70.38 101 ALA A O 1
ATOM 764 N N . GLN A 1 102 ? -3.955 7.827 10.167 1.00 71.06 102 GLN A N 1
ATOM 765 C CA . GLN A 1 102 ? -4.057 8.779 9.072 1.00 71.06 102 GLN A CA 1
ATOM 766 C C . GLN A 1 102 ? -3.953 8.049 7.728 1.00 71.06 102 GLN A C 1
ATOM 768 O O . GLN A 1 102 ? -2.868 7.870 7.185 1.00 71.06 102 GLN A O 1
ATOM 773 N N . ILE A 1 103 ? -5.098 7.660 7.165 1.00 66.00 103 ILE A N 1
ATOM 774 C CA . ILE A 1 103 ? -5.142 7.055 5.829 1.00 66.00 103 ILE A CA 1
ATOM 775 C C . ILE A 1 103 ? -4.785 8.102 4.770 1.00 66.00 103 ILE A C 1
ATOM 777 O O . ILE A 1 103 ? -5.394 9.174 4.701 1.00 66.00 103 ILE A O 1
ATOM 781 N N . PHE A 1 104 ? -3.821 7.777 3.911 1.00 63.25 104 PHE A N 1
ATOM 782 C CA . PHE A 1 104 ? -3.383 8.668 2.843 1.00 63.25 104 PHE A CA 1
ATOM 783 C C . PHE A 1 104 ? -4.461 8.846 1.785 1.00 63.25 104 PHE A C 1
ATOM 785 O O . PHE A 1 104 ? -4.963 7.894 1.188 1.00 63.25 104 PHE A O 1
ATOM 792 N N . SER A 1 105 ? -4.743 10.105 1.485 1.00 55.62 105 SER A N 1
ATOM 793 C CA . SER A 1 105 ? -5.503 10.492 0.314 1.00 55.62 105 SER A CA 1
ATOM 794 C C . SER A 1 105 ? -4.575 11.220 -0.646 1.00 55.62 105 SER A C 1
ATOM 796 O O . SER A 1 105 ? -4.212 12.370 -0.416 1.00 55.62 105 SER A O 1
ATOM 798 N N . VAL A 1 106 ? -4.197 10.566 -1.747 1.00 48.69 106 VAL A N 1
ATOM 799 C CA . VAL A 1 106 ? -3.226 11.132 -2.706 1.00 48.69 106 VAL A CA 1
ATOM 800 C C . VAL A 1 106 ? -3.781 12.329 -3.503 1.00 48.69 106 VAL A C 1
ATOM 802 O O . VAL A 1 106 ? -3.094 12.903 -4.343 1.00 48.69 106 VAL A O 1
ATOM 805 N N . THR A 1 107 ? -5.035 12.720 -3.270 1.00 52.19 107 THR A N 1
ATOM 806 C CA . THR A 1 107 ? -5.708 13.801 -4.004 1.00 52.19 107 THR A CA 1
ATOM 807 C C . THR A 1 107 ? -6.341 14.880 -3.126 1.00 52.19 107 THR A C 1
ATOM 809 O O . THR A 1 107 ? -6.740 15.906 -3.676 1.00 52.19 107 THR A O 1
ATOM 812 N N . ASP A 1 108 ? -6.417 14.718 -1.800 1.00 48.31 108 ASP A N 1
ATOM 813 C CA . ASP A 1 108 ? -7.240 15.620 -0.983 1.00 48.31 108 ASP A CA 1
ATOM 814 C C . ASP A 1 108 ? -6.469 16.816 -0.400 1.00 48.31 108 ASP A C 1
ATOM 816 O O . ASP A 1 108 ? -5.936 16.798 0.708 1.00 48.31 108 ASP A O 1
ATOM 820 N N . GLN A 1 109 ? -6.565 17.928 -1.133 1.00 42.03 109 GLN A N 1
ATOM 821 C CA . GLN A 1 109 ? -7.025 19.176 -0.506 1.00 42.03 109 GLN A CA 1
ATOM 822 C C . GLN A 1 109 ? -8.399 18.936 0.156 1.00 42.03 109 GLN A C 1
ATOM 824 O O . GLN A 1 109 ? -9.121 18.057 -0.304 1.00 42.03 109 GLN A O 1
ATOM 829 N N . ASP A 1 110 ? -8.777 19.720 1.177 1.00 46.53 110 ASP A N 1
ATOM 830 C CA . ASP A 1 110 ? -10.015 19.582 1.981 1.00 46.53 110 ASP A CA 1
ATOM 831 C C . ASP A 1 110 ? -11.248 19.037 1.213 1.00 46.53 110 ASP A C 1
ATOM 833 O O . ASP A 1 110 ? -12.073 19.790 0.685 1.00 46.53 110 ASP A O 1
ATOM 837 N N . TYR A 1 111 ? -11.414 17.707 1.192 1.00 58.12 111 TYR A N 1
ATOM 838 C CA . TYR A 1 111 ? -12.587 17.052 0.615 1.00 58.12 111 TYR A CA 1
ATOM 839 C C . TYR A 1 111 ? -13.626 16.818 1.721 1.00 58.12 111 TYR A C 1
ATOM 841 O O . TYR A 1 111 ? -13.297 16.264 2.772 1.00 58.12 111 TYR A O 1
ATOM 849 N N . PRO A 1 112 ? -14.897 17.221 1.542 1.00 56.28 112 PRO A N 1
ATOM 850 C CA . PRO A 1 112 ? -15.771 17.529 2.678 1.00 56.28 112 PRO A CA 1
ATOM 851 C C . PRO A 1 112 ? -16.293 16.327 3.486 1.00 56.28 112 PRO A C 1
ATOM 853 O O . PRO A 1 112 ? -17.018 16.542 4.465 1.00 56.28 112 PRO A O 1
ATOM 856 N N . ARG A 1 113 ? -15.982 15.073 3.109 1.00 68.06 113 ARG A N 1
ATOM 857 C CA . ARG A 1 113 ? -16.293 13.895 3.939 1.00 68.06 113 ARG A CA 1
ATOM 858 C C . ARG A 1 113 ? -15.494 12.632 3.592 1.00 68.06 113 ARG A C 1
ATOM 860 O O . ARG A 1 113 ? -15.752 11.979 2.579 1.00 68.06 113 ARG A O 1
ATOM 867 N N . ILE A 1 114 ? -14.624 12.235 4.517 1.00 72.94 114 ILE A N 1
ATOM 868 C CA . ILE A 1 114 ? -14.159 10.853 4.683 1.00 72.94 114 ILE A CA 1
ATOM 869 C C . ILE A 1 114 ? -14.985 10.232 5.816 1.00 72.94 114 ILE A C 1
ATOM 871 O O . ILE A 1 114 ? -15.189 10.860 6.856 1.00 72.94 114 ILE A O 1
ATOM 875 N N . GLU A 1 115 ? -15.492 9.021 5.610 1.00 78.94 115 GLU A N 1
ATOM 876 C CA . GLU A 1 115 ? -16.095 8.194 6.656 1.0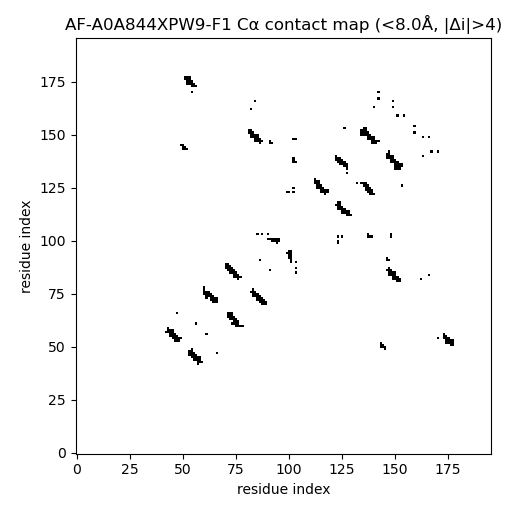0 78.94 115 GLU A CA 1
ATOM 877 C C . GLU A 1 115 ? -15.150 7.048 7.004 1.00 78.94 115 GLU A C 1
ATOM 879 O O . GLU A 1 115 ? -14.577 6.428 6.114 1.00 78.94 115 GLU A O 1
ATOM 884 N N 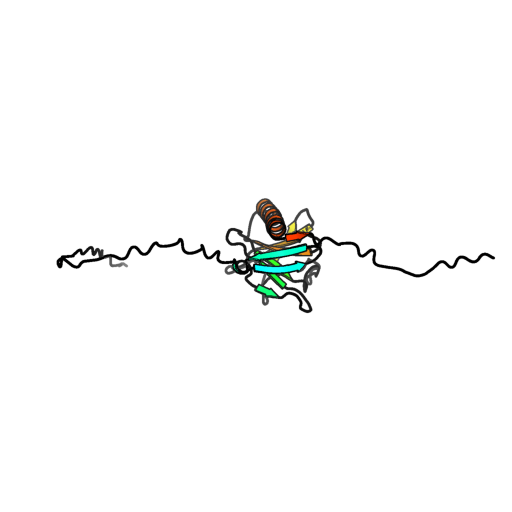. TYR A 1 116 ? -14.998 6.760 8.295 1.00 78.50 116 TYR A N 1
ATOM 885 C CA . TYR A 1 116 ? -14.066 5.751 8.785 1.00 78.50 116 TYR A CA 1
ATOM 886 C C . TYR A 1 116 ? -14.811 4.593 9.458 1.00 78.50 116 TYR A C 1
ATOM 888 O O . TYR A 1 116 ? -15.492 4.790 10.470 1.00 78.50 116 TYR A O 1
ATOM 896 N N . ALA A 1 117 ? -14.621 3.383 8.945 1.00 79.00 117 ALA A N 1
ATOM 897 C CA . ALA A 1 117 ? -14.954 2.128 9.610 1.00 79.00 117 ALA A CA 1
ATOM 898 C C . ALA A 1 117 ? -13.681 1.475 10.176 1.00 79.00 117 ALA A C 1
ATOM 900 O O . ALA A 1 117 ? -12.569 1.834 9.797 1.00 79.00 117 ALA A O 1
ATOM 901 N N . GLU A 1 118 ? -13.847 0.521 11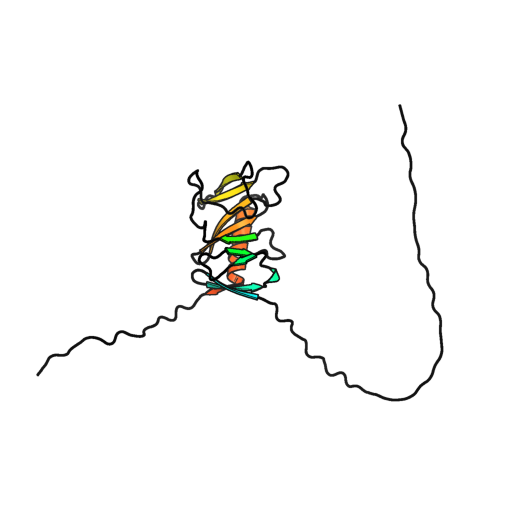.082 1.00 80.25 118 GLU A N 1
ATOM 902 C CA . GLU A 1 118 ? -12.763 -0.265 11.676 1.00 80.25 118 GLU A CA 1
ATOM 903 C C . GLU A 1 118 ? -13.054 -1.745 11.402 1.00 80.25 118 GLU A C 1
ATOM 905 O O . GLU A 1 118 ? -14.210 -2.177 11.483 1.00 80.25 118 GLU A O 1
ATOM 910 N N . ARG A 1 119 ? -12.036 -2.499 10.988 1.00 80.62 119 ARG A N 1
ATOM 911 C CA . ARG A 1 119 ? -12.105 -3.949 10.764 1.00 80.62 119 ARG A CA 1
ATOM 912 C C . ARG A 1 119 ? -11.865 -4.688 12.088 1.00 80.62 119 ARG A C 1
ATOM 914 O O . ARG A 1 119 ? -11.380 -4.108 13.051 1.00 80.62 119 ARG A O 1
ATOM 921 N N . GLU A 1 120 ? -12.193 -5.979 12.149 1.00 82.88 120 GLU A N 1
ATOM 922 C CA . GLU A 1 120 ? -11.979 -6.791 13.368 1.00 82.88 120 GLU A CA 1
ATOM 923 C C . GLU A 1 120 ? -10.499 -6.962 13.746 1.00 82.88 120 GLU A C 1
ATOM 925 O O . GLU A 1 120 ? -10.202 -7.247 14.902 1.00 82.88 120 GLU A O 1
ATOM 930 N N . ASP A 1 121 ? -9.577 -6.772 12.799 1.00 79.38 121 ASP A N 1
ATOM 931 C CA . ASP A 1 121 ? -8.128 -6.742 13.026 1.00 79.38 121 ASP A CA 1
ATOM 932 C C . ASP A 1 121 ? -7.607 -5.350 13.446 1.00 79.38 121 ASP A C 1
ATOM 934 O O . ASP A 1 121 ? -6.400 -5.148 13.544 1.00 79.38 121 ASP A O 1
ATOM 938 N N . GLY A 1 122 ? -8.499 -4.382 13.693 1.00 80.94 122 GLY A N 1
ATOM 939 C CA . GLY A 1 122 ? -8.160 -2.999 14.050 1.00 80.94 122 GLY A CA 1
ATOM 940 C C . GLY A 1 122 ? -7.751 -2.122 12.861 1.00 80.94 122 GLY A C 1
ATOM 941 O O . GLY A 1 122 ? -7.557 -0.917 13.023 1.00 80.94 122 GLY A O 1
ATOM 942 N N . ALA A 1 123 ? -7.652 -2.678 11.647 1.00 81.06 123 ALA A N 1
ATOM 943 C CA . ALA A 1 123 ? -7.310 -1.897 10.466 1.00 81.06 123 ALA A CA 1
ATOM 944 C C . ALA A 1 123 ? -8.449 -0.934 10.093 1.00 81.06 123 ALA A C 1
ATOM 946 O O . ALA A 1 123 ? -9.622 -1.307 9.977 1.00 81.06 123 ALA A O 1
ATOM 947 N N . ILE A 1 124 ? -8.106 0.333 9.870 1.00 79.00 124 ILE A N 1
ATOM 948 C CA . ILE A 1 124 ? -9.082 1.376 9.543 1.00 79.00 124 ILE A CA 1
ATOM 949 C C . ILE A 1 124 ? -9.435 1.296 8.060 1.00 79.00 124 ILE A C 1
ATOM 951 O O . ILE A 1 124 ? -8.543 1.227 7.223 1.00 79.00 124 ILE A O 1
ATOM 955 N N . ILE A 1 125 ? -10.724 1.342 7.722 1.00 81.81 125 ILE A N 1
ATOM 956 C CA . ILE A 1 125 ? -11.219 1.579 6.361 1.00 81.81 125 ILE A CA 1
ATOM 957 C C . ILE A 1 125 ? -11.698 3.031 6.280 1.00 81.81 125 ILE A C 1
ATOM 959 O O . ILE A 1 125 ? -12.721 3.377 6.868 1.00 81.81 125 ILE A O 1
ATOM 963 N N . ALA A 1 126 ? -11.002 3.878 5.528 1.00 79.25 126 ALA A N 1
ATOM 964 C CA . ALA A 1 126 ? -11.449 5.229 5.193 1.00 79.25 126 ALA A CA 1
ATOM 965 C C . ALA A 1 126 ? -12.142 5.225 3.827 1.00 79.25 126 ALA A C 1
ATOM 967 O O . ALA A 1 126 ? -11.526 4.831 2.850 1.00 79.25 126 ALA A O 1
ATOM 968 N N . CYS A 1 127 ? -13.384 5.691 3.720 1.00 78.00 127 CYS A N 1
ATOM 969 C CA . CYS A 1 127 ? -14.138 5.785 2.469 1.00 78.00 127 CYS A CA 1
ATOM 970 C C . CYS A 1 127 ? -14.558 7.229 2.186 1.00 78.00 127 CYS A C 1
ATOM 972 O O . CYS A 1 127 ? -15.168 7.888 3.031 1.00 78.00 127 CYS A O 1
ATOM 974 N N . ARG A 1 128 ? -14.298 7.727 0.974 1.00 73.50 128 ARG A N 1
ATOM 975 C CA . ARG A 1 128 ? -14.774 9.053 0.553 1.00 73.50 128 ARG A CA 1
ATOM 976 C C . ARG A 1 128 ? -16.266 9.017 0.230 1.00 73.50 128 ARG A C 1
ATOM 978 O O . ARG A 1 128 ? -16.723 8.121 -0.478 1.00 73.50 128 ARG A O 1
ATOM 985 N N . ARG A 1 129 ? -17.027 10.022 0.677 1.00 64.50 129 ARG A N 1
ATOM 986 C CA . ARG A 1 129 ? -18.417 10.236 0.234 1.00 64.50 129 ARG A CA 1
ATOM 987 C C . ARG A 1 129 ? -18.545 11.512 -0.591 1.00 64.50 129 ARG A C 1
ATOM 989 O O . ARG A 1 129 ? -18.430 12.616 -0.068 1.00 64.50 129 ARG A O 1
ATOM 996 N N . GLY A 1 130 ? -18.871 11.352 -1.871 1.00 57.84 130 GLY A N 1
ATOM 997 C CA . GLY A 1 130 ? -19.215 12.444 -2.782 1.00 57.84 130 GLY A CA 1
ATOM 998 C C . GLY A 1 130 ? -19.546 11.928 -4.184 1.00 57.84 130 GLY A C 1
ATOM 999 O O . GLY A 1 130 ? -19.085 10.862 -4.576 1.00 57.84 130 GLY A O 1
ATOM 1000 N N . MET A 1 131 ? -20.320 12.692 -4.962 1.00 45.09 131 MET A N 1
ATOM 1001 C CA . MET A 1 131 ? -20.750 12.311 -6.326 1.00 45.09 131 MET A CA 1
ATOM 1002 C C . MET A 1 131 ? -19.615 12.264 -7.373 1.00 45.09 131 MET A C 1
ATOM 1004 O O . MET A 1 131 ? -19.873 11.974 -8.535 1.00 45.09 131 MET A O 1
ATOM 1008 N N . MET A 1 132 ? -18.379 12.588 -6.981 1.00 49.12 132 MET A N 1
ATOM 1009 C CA . MET A 1 132 ? -17.218 12.793 -7.863 1.00 49.12 132 MET A CA 1
ATOM 1010 C C . MET A 1 132 ? -15.945 12.085 -7.355 1.00 49.12 132 MET A C 1
ATOM 1012 O O . MET A 1 132 ? -14.854 12.367 -7.844 1.00 49.12 132 MET A O 1
ATOM 1016 N N . ALA A 1 133 ? -16.043 11.204 -6.353 1.00 46.31 133 ALA A N 1
ATOM 1017 C CA . ALA A 1 133 ? -14.875 10.527 -5.788 1.00 46.31 133 ALA A CA 1
ATOM 1018 C C . ALA A 1 133 ? -14.290 9.506 -6.787 1.00 46.31 133 ALA A C 1
ATOM 1020 O O . ALA A 1 133 ? -14.776 8.384 -6.900 1.00 46.31 133 ALA A O 1
ATOM 1021 N N . GLN A 1 134 ? -13.241 9.901 -7.517 1.00 50.84 134 GLN A N 1
ATOM 1022 C CA . GLN A 1 134 ? -12.511 9.023 -8.449 1.00 50.84 134 GLN A CA 1
ATOM 1023 C C . GLN A 1 134 ? -11.568 8.034 -7.741 1.00 50.84 134 GLN A C 1
ATOM 1025 O O . GLN A 1 134 ? -11.083 7.092 -8.359 1.00 50.84 134 GLN A O 1
ATOM 1030 N N . SER A 1 135 ? -11.297 8.247 -6.453 1.00 55.22 135 SER A N 1
ATOM 1031 C CA . SER A 1 135 ? -10.502 7.366 -5.590 1.00 55.22 135 SER A CA 1
ATOM 1032 C C . SER A 1 135 ? -11.394 6.863 -4.457 1.00 55.22 135 SER A C 1
ATOM 1034 O O . SER A 1 135 ? -12.095 7.653 -3.823 1.00 55.22 135 SER A O 1
ATOM 1036 N N . GLY A 1 136 ? -11.407 5.542 -4.266 1.00 69.25 136 GLY A N 1
ATOM 1037 C CA . GLY A 1 136 ? -12.350 4.846 -3.393 1.00 69.25 136 GLY A CA 1
ATOM 1038 C C . GLY A 1 136 ? -11.978 4.880 -1.911 1.00 69.25 136 GLY A C 1
ATOM 1039 O O . GLY A 1 136 ? -11.564 5.907 -1.372 1.00 69.25 136 GLY A O 1
ATOM 1040 N N . CYS A 1 137 ? -12.185 3.748 -1.244 1.00 80.62 137 CYS A N 1
ATOM 1041 C CA . CYS A 1 137 ? -11.773 3.556 0.135 1.00 80.62 137 CYS A CA 1
ATOM 1042 C C . CYS A 1 137 ? -10.266 3.257 0.243 1.00 80.62 137 CYS A C 1
ATOM 1044 O O . CYS A 1 137 ? -9.597 2.992 -0.753 1.00 80.62 137 CYS A O 1
ATOM 1046 N N . GLY A 1 138 ? -9.727 3.270 1.459 1.00 85.88 138 GLY A N 1
ATOM 1047 C CA . GLY A 1 138 ? -8.366 2.839 1.752 1.00 85.88 138 GLY A CA 1
ATOM 1048 C C . GLY A 1 138 ? -8.246 2.172 3.117 1.00 85.88 138 GLY A C 1
ATOM 1049 O O . GLY A 1 138 ? -9.035 2.476 4.011 1.00 85.88 138 GLY A O 1
ATOM 1050 N N . THR A 1 139 ? -7.290 1.254 3.279 1.00 86.88 139 THR A N 1
ATOM 1051 C CA . THR A 1 139 ? -7.021 0.564 4.548 1.00 86.88 139 THR A CA 1
ATOM 1052 C C . THR A 1 139 ? -5.535 0.316 4.765 1.00 86.88 139 THR A C 1
ATOM 1054 O O . THR A 1 139 ? -4.803 0.086 3.804 1.00 86.88 139 THR A O 1
ATOM 1057 N N . ILE A 1 140 ? -5.098 0.383 6.022 1.00 87.88 140 ILE A N 1
ATOM 1058 C CA . ILE A 1 140 ? -3.722 0.073 6.421 1.00 87.88 140 ILE A CA 1
ATOM 1059 C C . ILE A 1 140 ? -3.527 -1.445 6.506 1.00 87.88 140 ILE A C 1
ATOM 1061 O O . ILE A 1 140 ? -4.428 -2.171 6.932 1.00 87.88 140 ILE A O 1
ATOM 1065 N N . PHE A 1 141 ? -2.339 -1.908 6.129 1.00 90.19 141 PHE A N 1
ATOM 1066 C CA . PHE A 1 141 ? -1.841 -3.252 6.404 1.00 90.19 141 PHE A CA 1
ATOM 1067 C C . PHE A 1 141 ? -0.323 -3.214 6.629 1.00 90.19 141 PHE A C 1
ATOM 1069 O O . PHE A 1 141 ? 0.364 -2.338 6.112 1.00 90.19 141 PHE A O 1
ATOM 1076 N N . GLU A 1 142 ? 0.208 -4.160 7.398 1.00 90.31 142 GLU A N 1
ATOM 1077 C CA . GLU A 1 142 ? 1.653 -4.313 7.600 1.00 90.31 142 GLU A CA 1
ATOM 1078 C C . GLU A 1 142 ? 2.216 -5.350 6.618 1.00 90.31 142 GLU A C 1
ATOM 1080 O O . GLU A 1 142 ? 1.553 -6.340 6.290 1.00 90.31 142 GLU A O 1
ATOM 1085 N N . CYS A 1 143 ? 3.421 -5.100 6.106 1.00 90.81 143 CYS A N 1
ATOM 1086 C CA . CYS A 1 143 ? 4.184 -6.067 5.327 1.00 90.81 143 CYS A CA 1
ATOM 1087 C C . CYS A 1 143 ? 5.686 -5.850 5.557 1.00 90.81 143 CYS A C 1
ATOM 1089 O O . CYS A 1 143 ? 6.215 -4.784 5.237 1.00 90.81 143 CYS A O 1
ATOM 1091 N N . ALA A 1 144 ? 6.358 -6.876 6.089 1.00 89.25 144 ALA A N 1
ATOM 1092 C CA . ALA A 1 144 ? 7.790 -6.887 6.401 1.00 89.25 144 ALA A CA 1
ATOM 1093 C C . ALA A 1 144 ? 8.236 -5.766 7.365 1.00 89.25 144 ALA A C 1
ATOM 1095 O O . ALA A 1 144 ? 9.276 -5.136 7.172 1.00 89.25 144 ALA A O 1
ATOM 1096 N N . GLY A 1 145 ? 7.426 -5.501 8.396 1.00 87.19 145 GLY A N 1
ATOM 1097 C CA . GLY A 1 145 ? 7.679 -4.471 9.408 1.00 87.19 145 GLY A CA 1
ATOM 1098 C C . GLY A 1 145 ? 7.360 -3.042 8.953 1.00 87.19 145 GLY A C 1
ATOM 1099 O O . GLY A 1 145 ? 7.557 -2.103 9.723 1.00 87.19 145 GLY A O 1
ATOM 1100 N N . VAL A 1 146 ? 6.857 -2.868 7.727 1.00 89.06 146 VAL A N 1
ATOM 1101 C CA . VAL A 1 146 ? 6.512 -1.570 7.134 1.00 89.06 146 VAL A CA 1
ATOM 1102 C C . VAL A 1 146 ? 4.993 -1.420 7.067 1.00 89.06 146 VAL A C 1
ATOM 1104 O O . VAL A 1 146 ? 4.281 -2.346 6.675 1.00 89.06 146 VAL A O 1
ATOM 1107 N N . GLU A 1 147 ? 4.487 -0.244 7.444 1.00 89.31 147 GLU A N 1
ATOM 1108 C CA . GLU A 1 147 ? 3.066 0.094 7.332 1.00 89.31 147 GLU A CA 1
ATOM 1109 C C . GLU A 1 147 ? 2.747 0.603 5.917 1.00 89.31 147 GLU A C 1
ATOM 1111 O O . GLU A 1 147 ? 3.260 1.631 5.473 1.00 89.31 147 GLU A O 1
ATOM 1116 N N . TRP A 1 148 ? 1.865 -0.109 5.220 1.00 90.25 148 TRP A N 1
ATOM 1117 C CA . TRP A 1 148 ? 1.393 0.213 3.877 1.00 90.25 148 TRP A CA 1
ATOM 1118 C C . TRP A 1 148 ? -0.084 0.606 3.906 1.00 90.25 148 TRP A C 1
ATOM 1120 O O . TRP A 1 148 ? -0.855 0.181 4.765 1.00 90.25 148 TRP A O 1
ATOM 1130 N N . THR A 1 149 ? -0.518 1.382 2.917 1.00 89.00 149 THR A N 1
ATOM 1131 C CA . THR A 1 149 ? -1.933 1.681 2.674 1.00 89.00 149 THR A CA 1
ATOM 1132 C C . THR A 1 149 ? -2.377 1.116 1.334 1.00 89.00 149 THR A C 1
ATOM 1134 O O . THR A 1 149 ? -1.789 1.392 0.292 1.00 89.00 149 THR A O 1
ATOM 1137 N N . LEU A 1 150 ? -3.464 0.354 1.350 1.00 90.00 150 LEU A N 1
ATOM 1138 C CA . LEU A 1 150 ? -4.146 -0.150 0.169 1.00 90.00 150 LEU A CA 1
ATOM 1139 C C . LEU A 1 150 ? -5.332 0.757 -0.167 1.00 90.00 150 LEU A C 1
ATOM 1141 O O . LEU A 1 150 ? -6.236 0.881 0.651 1.00 90.00 150 LEU A O 1
ATOM 1145 N N . LEU A 1 151 ? -5.372 1.342 -1.364 1.00 86.69 151 LEU A N 1
ATOM 1146 C CA . LEU A 1 151 ? -6.489 2.144 -1.879 1.00 86.69 151 LEU A CA 1
ATOM 1147 C C . LEU A 1 151 ? -7.327 1.315 -2.860 1.00 86.69 151 LEU A C 1
ATOM 1149 O O . LEU A 1 151 ? -6.823 0.887 -3.893 1.00 86.69 151 LEU A O 1
ATOM 1153 N N . PHE A 1 152 ? -8.606 1.093 -2.572 1.00 84.62 152 PHE A N 1
ATOM 1154 C CA . PHE A 1 152 ? -9.485 0.162 -3.290 1.00 84.62 152 PHE A CA 1
ATOM 1155 C C . PHE A 1 152 ? -10.869 0.787 -3.580 1.00 84.62 152 PHE A C 1
ATOM 1157 O O . PHE A 1 152 ? -11.282 1.722 -2.893 1.00 84.62 152 PHE A O 1
ATOM 1164 N N . PRO A 1 153 ? -11.620 0.334 -4.603 1.00 78.44 153 PRO A N 1
ATOM 1165 C CA . PRO A 1 153 ? -13.006 0.778 -4.810 1.00 78.44 153 PRO A CA 1
ATOM 1166 C C . PRO A 1 153 ? -13.898 0.427 -3.605 1.00 78.44 153 PRO A C 1
ATOM 1168 O O . PRO A 1 153 ? -13.570 -0.461 -2.831 1.00 78.44 153 PRO A O 1
ATOM 1171 N N . ILE A 1 154 ? -15.047 1.090 -3.435 1.00 76.12 154 ILE A N 1
ATOM 1172 C CA . ILE A 1 154 ? -15.996 0.720 -2.366 1.00 76.12 154 ILE A CA 1
ATOM 1173 C C . ILE A 1 154 ? -16.445 -0.739 -2.580 1.00 76.12 154 ILE A C 1
ATOM 1175 O O . ILE A 1 154 ? -16.956 -1.059 -3.651 1.00 76.12 154 ILE A O 1
ATOM 1179 N N . GLY A 1 155 ? -16.273 -1.595 -1.568 1.00 72.12 155 GLY A N 1
ATOM 1180 C CA . GLY A 1 155 ? -16.565 -3.032 -1.633 1.00 72.12 155 GLY A CA 1
ATOM 1181 C C . GLY A 1 155 ? -16.954 -3.631 -0.278 1.00 72.12 155 GLY A C 1
ATOM 1182 O O . GLY A 1 155 ? -16.935 -2.950 0.751 1.00 72.12 155 GLY A O 1
ATOM 1183 N N . LEU A 1 156 ? -17.333 -4.908 -0.281 1.00 74.88 156 LEU A N 1
ATOM 1184 C CA . LEU A 1 156 ? -17.676 -5.678 0.917 1.00 74.88 156 LEU A CA 1
ATOM 1185 C C . LEU A 1 156 ? -16.416 -6.080 1.694 1.00 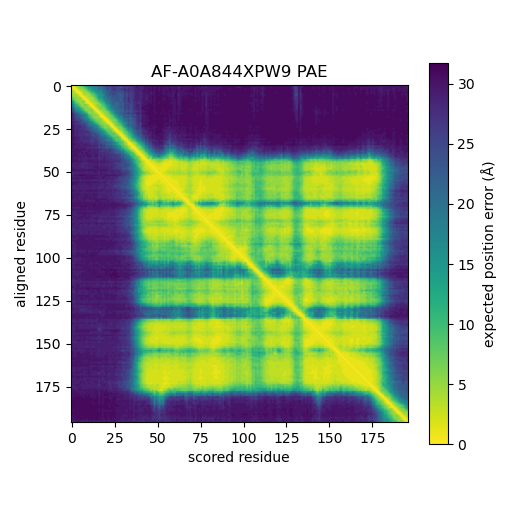74.88 156 LEU A C 1
ATOM 1187 O O . LEU A 1 156 ? -15.346 -6.269 1.123 1.00 74.88 156 LEU A O 1
ATOM 1191 N N . ARG A 1 157 ? -16.533 -6.271 3.013 1.00 73.50 157 ARG A N 1
ATOM 1192 C CA . ARG A 1 157 ? -15.382 -6.549 3.894 1.00 73.50 157 ARG A CA 1
ATOM 1193 C C . ARG A 1 157 ? -14.516 -7.733 3.437 1.00 73.50 157 ARG A C 1
ATOM 1195 O O . ARG A 1 157 ? -13.296 -7.621 3.442 1.00 73.50 157 ARG A O 1
ATOM 1202 N N . ASN A 1 158 ? -15.136 -8.833 3.019 1.00 78.62 158 ASN A N 1
ATOM 1203 C CA . ASN A 1 158 ? -14.442 -10.022 2.519 1.00 78.62 158 ASN A CA 1
ATOM 1204 C C . ASN A 1 158 ? -13.692 -9.758 1.198 1.00 78.62 158 ASN A C 1
ATOM 1206 O O . ASN A 1 158 ? -12.680 -10.397 0.926 1.00 78.62 158 ASN A O 1
ATOM 1210 N N . GLU A 1 159 ? -14.163 -8.808 0.385 1.00 85.38 159 GLU A N 1
ATOM 1211 C CA . GLU A 1 159 ? -13.470 -8.353 -0.825 1.00 85.38 159 GLU A CA 1
ATOM 1212 C C . GLU A 1 159 ? -12.243 -7.512 -0.443 1.00 85.38 159 GLU A C 1
ATOM 1214 O O . GLU A 1 159 ? -11.170 -7.709 -1.007 1.00 85.38 159 GLU A O 1
ATOM 1219 N N . VAL A 1 160 ? -12.359 -6.643 0.572 1.00 85.06 160 VAL A N 1
ATOM 1220 C CA . VAL A 1 160 ? -11.225 -5.874 1.122 1.00 85.06 160 VAL A CA 1
ATOM 1221 C C . VAL A 1 160 ? -10.153 -6.797 1.700 1.00 85.06 160 VAL A C 1
ATOM 1223 O O . VAL A 1 160 ? -8.978 -6.637 1.387 1.00 85.06 160 VAL A O 1
ATOM 1226 N N . GLU A 1 161 ? -10.541 -7.796 2.493 1.00 86.94 161 GLU A N 1
ATOM 1227 C CA . GLU A 1 161 ? -9.625 -8.798 3.059 1.00 86.94 161 GLU A CA 1
ATOM 1228 C C . GLU A 1 161 ? -8.902 -9.600 1.966 1.00 86.94 161 GLU A C 1
ATOM 1230 O O . GLU A 1 161 ? -7.684 -9.786 2.03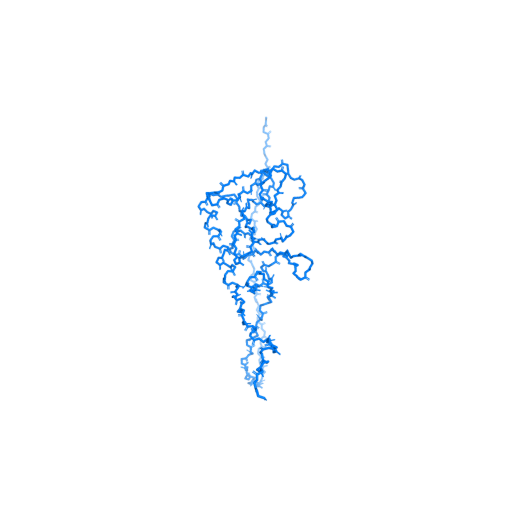2 1.00 86.94 161 GLU A O 1
ATOM 1235 N N . ALA A 1 162 ? -9.615 -10.001 0.907 1.00 90.50 162 ALA A N 1
ATOM 1236 C CA . ALA A 1 162 ? -9.013 -10.662 -0.249 1.00 90.50 162 ALA A CA 1
ATOM 1237 C C . ALA A 1 162 ? -8.058 -9.741 -1.032 1.00 90.50 162 ALA A C 1
ATOM 1239 O O . ALA A 1 162 ? -7.027 -10.207 -1.528 1.00 90.50 162 ALA A O 1
ATOM 1240 N N . LEU A 1 163 ? -8.361 -8.441 -1.129 1.00 91.50 163 LEU A N 1
ATOM 1241 C CA . LEU A 1 163 ? -7.480 -7.451 -1.752 1.00 91.50 163 LEU A CA 1
ATOM 1242 C C . LEU A 1 163 ? -6.222 -7.196 -0.911 1.00 91.50 163 LEU A C 1
ATOM 1244 O O . LEU A 1 163 ? -5.141 -7.163 -1.490 1.00 91.50 163 LEU A O 1
ATOM 1248 N N . VAL A 1 164 ? -6.319 -7.103 0.421 1.00 92.06 164 VAL A N 1
ATOM 1249 C CA . VAL A 1 164 ? -5.150 -6.995 1.321 1.00 92.06 164 VAL A CA 1
ATOM 1250 C C . VAL A 1 164 ? -4.256 -8.227 1.190 1.00 92.06 164 VAL A C 1
ATOM 1252 O O . VAL A 1 164 ? -3.082 -8.092 0.860 1.00 92.06 164 VAL A O 1
ATOM 1255 N N . GLY A 1 165 ? -4.813 -9.438 1.302 1.00 93.38 165 GLY A N 1
ATOM 1256 C CA . GLY A 1 165 ? -4.041 -10.676 1.126 1.00 93.38 165 GLY A CA 1
ATOM 1257 C C . GLY A 1 165 ? -3.474 -10.880 -0.289 1.00 93.38 165 GLY A C 1
ATOM 1258 O O . GLY A 1 165 ? -2.581 -11.706 -0.485 1.00 93.38 165 GLY A O 1
ATOM 1259 N N . SER A 1 166 ? -3.979 -10.146 -1.285 1.00 95.06 166 SER A N 1
ATOM 1260 C CA . SER A 1 166 ? -3.402 -10.094 -2.634 1.00 95.06 166 SER A CA 1
ATOM 1261 C C . SER A 1 166 ? -2.319 -9.016 -2.750 1.00 95.06 166 SER A C 1
ATOM 1263 O O . SER A 1 166 ? -1.310 -9.261 -3.400 1.00 95.06 166 SER A O 1
ATOM 1265 N N . ALA A 1 167 ? -2.478 -7.870 -2.081 1.00 94.69 167 ALA A N 1
ATOM 1266 C CA . ALA A 1 167 ? -1.477 -6.807 -2.005 1.00 94.69 167 ALA A CA 1
ATOM 1267 C C . ALA A 1 167 ? -0.193 -7.284 -1.313 1.00 94.69 167 ALA A C 1
ATOM 1269 O O . ALA A 1 167 ? 0.886 -7.131 -1.879 1.00 94.69 167 ALA A O 1
ATOM 1270 N N . THR A 1 168 ? -0.313 -7.938 -0.150 1.00 95.06 168 THR A N 1
ATOM 1271 C CA . THR A 1 168 ? 0.821 -8.558 0.558 1.00 95.06 168 THR A CA 1
ATOM 1272 C C . THR A 1 168 ? 1.555 -9.550 -0.343 1.00 95.06 168 THR A C 1
ATOM 1274 O O . THR A 1 168 ? 2.773 -9.486 -0.453 1.00 95.06 168 THR A O 1
ATOM 1277 N N . ARG A 1 169 ? 0.822 -10.404 -1.072 1.00 95.81 169 ARG A N 1
ATOM 1278 C CA . ARG A 1 169 ? 1.420 -11.395 -1.981 1.00 95.81 169 ARG A CA 1
ATOM 1279 C C . ARG A 1 169 ? 2.112 -10.763 -3.190 1.00 95.81 169 ARG A C 1
ATOM 1281 O O . ARG A 1 169 ? 3.132 -11.274 -3.632 1.00 95.81 169 ARG A O 1
ATOM 1288 N N . LEU A 1 170 ? 1.564 -9.676 -3.735 1.00 95.56 170 LEU A N 1
ATOM 1289 C CA . LEU A 1 170 ? 2.192 -8.931 -4.830 1.00 95.56 170 LEU A CA 1
ATOM 1290 C C . LEU A 1 170 ? 3.487 -8.258 -4.361 1.00 95.56 170 LEU A C 1
ATOM 1292 O O . LEU A 1 170 ? 4.494 -8.345 -5.055 1.00 95.56 170 LEU A O 1
ATOM 1296 N N . LEU A 1 171 ? 3.491 -7.653 -3.168 1.00 94.56 171 LEU A N 1
ATOM 1297 C CA . LEU A 1 171 ? 4.713 -7.140 -2.543 1.00 94.56 171 LEU A CA 1
ATOM 1298 C C . LEU A 1 171 ? 5.735 -8.265 -2.311 1.00 94.56 171 LEU A C 1
ATOM 1300 O O . LEU A 1 171 ? 6.883 -8.120 -2.710 1.00 94.56 171 LEU A O 1
ATOM 1304 N N . GLU A 1 172 ? 5.311 -9.409 -1.762 1.00 93.88 172 GLU A N 1
ATOM 1305 C CA . GLU A 1 172 ? 6.151 -10.601 -1.570 1.00 93.88 172 GLU A CA 1
ATOM 1306 C C . GLU A 1 172 ? 6.795 -11.095 -2.869 1.00 93.88 172 GLU A C 1
ATOM 1308 O O . GLU A 1 172 ? 8.005 -11.293 -2.904 1.00 93.88 172 GLU A O 1
ATOM 1313 N N . GLN A 1 173 ? 6.011 -11.246 -3.941 1.00 94.69 173 GLN A N 1
ATOM 1314 C CA . GLN A 1 173 ? 6.482 -11.687 -5.263 1.00 94.69 173 GLN A CA 1
ATOM 1315 C C . GLN A 1 173 ? 7.516 -10.747 -5.891 1.00 94.69 173 GLN A C 1
ATOM 1317 O O . GLN A 1 173 ? 8.309 -11.186 -6.721 1.00 94.69 173 GLN A O 1
ATOM 1322 N N . HIS A 1 174 ? 7.495 -9.475 -5.500 1.00 93.38 174 HIS A N 1
ATOM 1323 C CA . HIS A 1 174 ? 8.417 -8.442 -5.952 1.00 93.38 174 HIS A CA 1
ATOM 1324 C C . HIS A 1 174 ? 9.511 -8.119 -4.927 1.00 93.38 174 HIS A C 1
ATOM 1326 O O . HIS A 1 174 ? 10.188 -7.107 -5.084 1.00 93.38 174 HIS A O 1
ATOM 1332 N N . SER A 1 175 ? 9.692 -8.944 -3.891 1.00 92.25 175 SER A N 1
ATOM 1333 C CA . SER A 1 175 ? 10.634 -8.672 -2.803 1.00 92.25 175 SER A CA 1
ATOM 1334 C C . SER A 1 175 ? 11.554 -9.844 -2.487 1.00 92.25 175 SER A C 1
ATOM 1336 O O . SER A 1 175 ? 11.172 -11.007 -2.627 1.00 92.25 175 SER A O 1
ATOM 1338 N N . VAL A 1 176 ? 12.743 -9.534 -1.979 1.00 89.19 176 VAL A N 1
ATOM 1339 C CA . VAL A 1 176 ? 13.658 -10.500 -1.366 1.00 89.19 176 VAL A CA 1
ATOM 1340 C C . VAL A 1 176 ? 13.975 -10.082 0.068 1.00 89.19 176 VAL A C 1
ATOM 1342 O O . VAL A 1 176 ? 14.071 -8.897 0.387 1.00 89.19 176 VAL A O 1
ATOM 1345 N N . GLU A 1 177 ? 14.109 -11.064 0.959 1.00 86.31 177 GLU A N 1
ATOM 1346 C CA . GLU A 1 177 ? 14.548 -10.821 2.337 1.00 86.31 177 GLU A CA 1
ATOM 1347 C C . GLU A 1 177 ? 16.016 -10.391 2.348 1.00 86.31 177 GLU A C 1
ATOM 1349 O O . GLU A 1 177 ? 16.885 -11.112 1.842 1.00 86.31 177 GLU A O 1
ATOM 1354 N N . ILE A 1 178 ? 16.298 -9.242 2.968 1.00 80.94 178 ILE A N 1
ATOM 1355 C CA . ILE A 1 178 ? 17.667 -8.770 3.163 1.00 80.94 178 ILE A CA 1
ATOM 1356 C C . ILE A 1 178 ? 18.337 -9.723 4.152 1.00 80.94 178 ILE A C 1
ATOM 1358 O O . ILE A 1 178 ? 18.066 -9.716 5.356 1.00 80.94 178 ILE A O 1
ATOM 1362 N N . ARG A 1 179 ? 19.241 -10.570 3.650 1.00 72.12 179 ARG A N 1
ATOM 1363 C CA . ARG A 1 179 ? 20.052 -11.423 4.519 1.00 72.12 179 ARG A CA 1
ATOM 1364 C C . ARG A 1 179 ? 20.991 -10.542 5.328 1.00 72.12 179 ARG A C 1
ATOM 1366 O O . ARG A 1 179 ? 22.025 -10.112 4.829 1.00 72.12 179 ARG A O 1
ATOM 1373 N N . GLN A 1 180 ? 20.668 -10.352 6.605 1.00 58.53 180 GLN A N 1
ATOM 1374 C CA . GLN A 1 180 ? 21.622 -9.851 7.589 1.00 58.53 180 GLN A CA 1
ATOM 1375 C C . GLN A 1 180 ? 22.750 -10.878 7.771 1.00 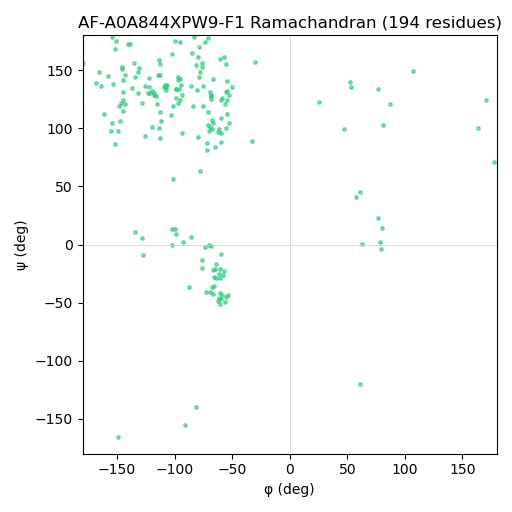58.53 180 GLN A C 1
ATOM 1377 O O . GLN A 1 180 ? 22.730 -11.710 8.686 1.00 58.53 180 GLN A O 1
ATOM 1382 N N . GLU A 1 181 ? 23.754 -10.823 6.896 1.00 48.44 181 GLU A N 1
ATOM 1383 C CA . GLU A 1 181 ? 25.053 -11.425 7.160 1.00 48.44 181 GLU A CA 1
ATOM 1384 C C . GLU A 1 181 ? 25.625 -10.739 8.399 1.00 48.44 181 GLU A C 1
ATOM 1386 O O . GLU A 1 181 ? 26.107 -9.608 8.362 1.00 48.44 181 GLU A O 1
ATOM 1391 N N . ARG A 1 182 ? 25.488 -11.409 9.549 1.00 45.06 182 ARG A N 1
ATOM 1392 C CA . ARG A 1 182 ? 25.972 -10.883 10.823 1.00 45.06 182 ARG A CA 1
ATOM 1393 C C . ARG A 1 182 ? 27.473 -10.665 10.713 1.00 45.06 182 ARG A C 1
ATOM 1395 O O . ARG A 1 182 ? 28.231 -11.637 10.770 1.00 45.06 182 ARG A O 1
ATOM 1402 N N . ALA A 1 183 ? 27.884 -9.403 10.669 1.00 48.44 183 ALA A N 1
ATOM 1403 C CA . ALA A 1 183 ? 29.258 -8.997 10.893 1.00 48.44 183 ALA A CA 1
ATOM 1404 C C . ALA A 1 183 ? 29.700 -9.432 12.303 1.00 48.44 183 ALA A C 1
ATOM 1406 O O . ALA A 1 183 ? 29.599 -8.698 13.285 1.00 48.44 183 ALA A O 1
ATOM 1407 N N . LYS A 1 184 ? 30.210 -10.663 12.408 1.00 50.06 184 LYS A N 1
ATOM 1408 C CA . LYS A 1 184 ? 31.150 -11.069 13.455 1.00 50.06 184 LYS A CA 1
ATOM 1409 C C . LYS A 1 184 ? 32.533 -10.534 13.082 1.00 50.06 184 LYS A C 1
ATOM 1411 O O . LYS A 1 184 ? 33.455 -11.298 12.819 1.00 50.06 184 LYS A O 1
ATOM 1416 N N . GLU A 1 185 ? 32.642 -9.215 13.036 1.00 47.03 185 GLU A N 1
ATOM 1417 C CA . GLU A 1 185 ? 33.850 -8.490 12.662 1.00 47.03 185 GLU A CA 1
ATOM 1418 C C . GLU A 1 185 ? 33.782 -7.106 13.325 1.00 47.03 185 GLU A C 1
ATOM 1420 O O . GLU A 1 185 ? 32.976 -6.269 12.942 1.00 47.03 185 GLU A O 1
ATOM 1425 N N . GLY A 1 186 ? 34.521 -6.820 14.393 1.00 44.03 186 GLY A N 1
ATOM 1426 C CA . GLY A 1 186 ? 35.267 -7.707 15.285 1.00 44.03 186 GLY A CA 1
ATOM 1427 C C . GLY A 1 186 ? 35.640 -6.916 16.544 1.00 44.03 186 GLY A C 1
ATOM 1428 O O . GLY A 1 186 ? 35.840 -5.707 16.453 1.00 44.03 186 GLY A O 1
ATOM 1429 N N . ASP A 1 187 ? 35.725 -7.567 17.705 1.00 41.41 187 ASP A N 1
ATOM 1430 C CA . ASP A 1 187 ? 36.158 -6.926 18.957 1.00 41.41 187 ASP A CA 1
ATOM 1431 C C . ASP A 1 187 ? 37.505 -7.525 19.402 1.00 41.41 187 ASP A C 1
ATOM 1433 O O . ASP A 1 187 ? 37.534 -8.660 19.888 1.00 41.41 187 ASP A O 1
ATOM 1437 N N . PRO A 1 188 ? 38.637 -6.839 19.155 1.00 54.59 188 PRO A N 1
ATOM 1438 C CA . PRO A 1 188 ? 39.963 -7.321 19.506 1.00 54.59 188 PRO A CA 1
ATOM 1439 C C . PRO A 1 188 ? 40.498 -6.646 20.782 1.00 54.59 188 PRO A C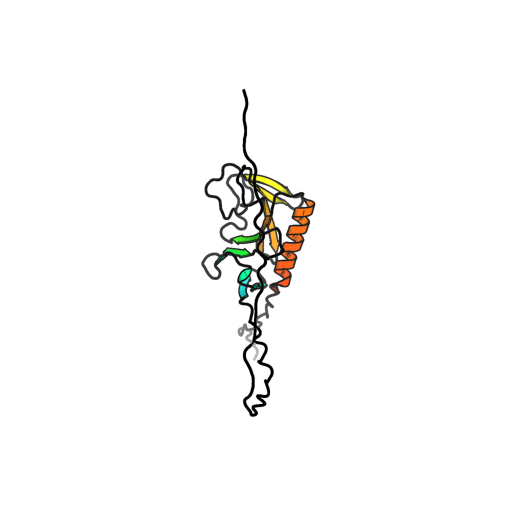 1
ATOM 1441 O O . PRO A 1 188 ? 41.589 -6.076 20.751 1.00 54.59 188 PRO A O 1
ATOM 1444 N N . GLU A 1 189 ? 39.789 -6.707 21.917 1.00 50.97 189 GLU A N 1
ATOM 1445 C CA . GLU A 1 189 ? 40.375 -6.258 23.191 1.00 50.97 189 GLU A CA 1
ATOM 1446 C C . GLU A 1 189 ? 39.941 -7.056 24.439 1.00 50.97 189 GLU A C 1
ATOM 1448 O O . GLU A 1 189 ? 38.755 -7.180 24.728 1.00 50.97 189 GLU A O 1
ATOM 1453 N N . LYS A 1 190 ? 40.954 -7.457 25.233 1.00 46.59 190 LYS A N 1
ATOM 1454 C CA . LYS A 1 190 ? 40.925 -8.169 26.540 1.00 46.59 190 LYS A CA 1
ATOM 1455 C C . LYS A 1 190 ? 40.625 -9.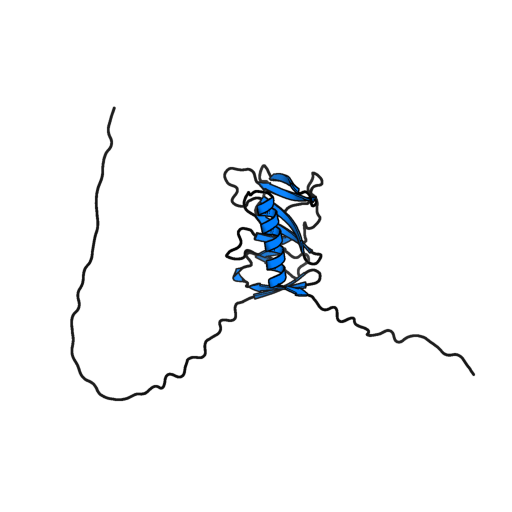678 26.437 1.00 46.59 190 LYS A C 1
ATOM 1457 O O . LYS A 1 190 ? 39.753 -10.094 25.690 1.00 46.59 190 LYS A O 1
ATOM 1462 N N . ASP A 1 191 ? 41.352 -10.572 27.112 1.00 46.62 191 ASP A N 1
ATOM 1463 C CA . ASP A 1 191 ? 42.317 -10.427 28.223 1.00 46.62 191 ASP A CA 1
ATOM 1464 C C . ASP A 1 191 ? 43.760 -10.780 27.775 1.00 46.62 191 ASP A C 1
ATOM 1466 O O . ASP A 1 191 ? 43.957 -11.620 26.905 1.00 46.62 191 ASP A O 1
ATOM 1470 N N . LEU A 1 192 ? 44.859 -10.175 28.243 1.00 53.41 192 LEU A N 1
ATOM 1471 C CA . LEU A 1 192 ? 45.238 -9.788 29.610 1.00 53.41 192 LEU A CA 1
ATOM 1472 C C . LEU A 1 192 ? 45.357 -10.971 30.594 1.00 53.41 192 LEU A C 1
ATOM 1474 O O . LEU A 1 192 ? 44.936 -10.902 31.745 1.00 53.41 192 LEU A O 1
ATOM 1478 N N . VAL A 1 193 ? 46.020 -12.045 30.149 1.00 51.47 193 VAL A N 1
ATOM 1479 C CA . VAL A 1 193 ? 46.576 -13.063 31.053 1.00 51.47 193 VAL A CA 1
ATOM 1480 C C . VAL A 1 193 ? 47.772 -12.471 31.803 1.00 51.47 193 VAL A C 1
ATOM 1482 O O . VAL A 1 193 ? 48.871 -12.357 31.262 1.00 51.47 193 VAL A O 1
ATOM 1485 N N . GLN A 1 194 ? 47.552 -12.110 33.065 1.00 47.81 194 GLN A N 1
ATOM 1486 C CA . GLN A 1 194 ? 48.614 -12.130 34.066 1.00 47.81 194 GLN A CA 1
ATOM 1487 C C . GLN A 1 194 ? 48.871 -13.590 34.454 1.00 47.81 194 GLN A C 1
ATOM 1489 O O . GLN A 1 194 ? 47.962 -14.222 34.981 1.00 47.81 194 GLN A O 1
ATOM 1494 N N . ASP A 1 195 ? 50.084 -14.100 34.238 1.00 52.78 195 ASP A N 1
ATOM 1495 C CA . ASP A 1 195 ? 50.748 -14.969 35.221 1.00 52.78 195 ASP A CA 1
ATOM 1496 C C . ASP A 1 195 ? 52.233 -15.195 34.881 1.00 52.78 195 ASP A C 1
ATOM 1498 O O . ASP A 1 195 ? 52.566 -15.464 33.726 1.00 52.78 195 ASP A O 1
ATOM 1502 N N . GLN A 1 196 ? 53.064 -15.168 35.936 1.00 43.06 196 GLN A N 1
ATOM 1503 C CA . GLN A 1 196 ? 54.533 -15.365 36.002 1.00 43.06 196 GLN A CA 1
ATOM 1504 C C . GLN A 1 196 ? 55.438 -14.217 35.512 1.00 43.06 196 GLN A C 1
ATOM 1506 O O . GLN A 1 196 ? 55.638 -14.053 34.290 1.00 43.06 196 GLN A O 1
#

Nearest PDB structures (foldseek):
  6fc3-assembly1_A  TM=5.026E-01  e=4.882E+00  Saccharomyces cerevisiae S288C
  6fc2-assembly1_A  TM=3.941E-01  e=3.707E+00  Saccharomyces cerevisiae S288C
  6y2r-assembly1_B  TM=2.893E-01  e=1.915E+00  Escherichia coli K-12

Solvent-accessible surface area (backbone atoms only — not comparable to full-atom values): 12996 Å² total; per-residue (Å²): 136,86,84,86,88,88,87,91,82,91,84,88,84,87,80,89,82,86,85,92,84,83,86,88,82,85,82,89,78,89,75,77,78,67,81,74,76,82,76,74,74,77,74,60,60,44,77,50,76,56,79,53,29,38,32,58,42,54,44,90,28,42,89,42,76,45,74,92,62,100,59,41,36,38,32,38,42,53,93,90,46,88,42,34,44,36,40,44,61,87,40,53,93,33,56,43,101,83,73,44,74,44,78,86,61,99,78,65,66,97,64,97,38,72,47,76,50,71,45,98,87,67,36,43,36,41,31,62,65,63,102,77,64,89,60,45,22,34,32,55,48,77,57,66,90,34,70,35,35,41,38,30,65,84,74,55,71,71,56,51,52,52,48,50,64,45,50,54,49,52,51,50,76,30,43,45,76,60,78,79,75,75,76,86,71,79,86,93,76,87,81,87,82,84,79,136

Foldseek 3Di:
DDDDDDDDDDDDDDDDDDDDDDDDDDDDDPPPPDPDPPPPPPQDWDWDDDAQKIFTGRPVQWPDWDHPDPWTWTWGHDPPAQKIKIDTRVQFVHDDPVRHRDADDPDDDCQPDWDWDADPVRWIWTAHDDPDPPWGIKTWDDENNGIMIITHHDDDPVVVVVSNVVVNVVRVVRIDGRPCPDPPPDDPDDDDDDDD

Organism: NCBI:txid291985

Radius of gyration: 30.24 Å; Cα contacts (8 Å, |Δi|>4): 230; chains: 1; bounding box: 103×37×102 Å

pLDDT: mean 70.11, std 20.26, range [30.45, 95.81]